Protein AF-A0A5N7CJ79-F1 (afdb_monomer)

Foldseek 3Di:
DQDDFPCQDPVSVVQLCPDPLNVVPPLRDPVQVVLQVCLVVDPQADEAEDQYPSVQVVCCVRRNHPRYDYDRDDPVDDDDDPPPDQWDWDWDDDDADPVGDQDDPPPCLVPWAWDQDVNSDHPHIDTHDHPVVVVCVQVVPQKDFDDKDQAFQDCDDPGPDPPNCSRRHGRGIITTGIDGD

pLDDT: mean 71.18, std 14.68, range [35.12, 93.62]

Solvent-accessible surface area (backbone atoms only — not comparable to full-atom values): 11384 Å² total; per-residue (Å²): 129,88,71,83,35,71,46,59,40,70,64,52,34,46,60,39,50,74,30,89,53,48,75,61,43,66,87,59,42,78,65,52,54,52,53,49,48,38,49,77,70,69,42,89,62,40,79,48,72,40,49,23,64,54,59,46,54,50,43,51,73,77,64,63,51,100,34,50,46,74,50,78,42,49,86,91,74,62,80,78,65,89,91,74,69,72,72,61,84,64,82,69,89,88,76,79,52,96,87,70,57,78,65,82,86,88,66,68,70,90,60,62,42,79,39,72,39,68,86,75,30,82,82,41,75,45,75,49,72,44,72,63,59,56,50,46,57,42,58,78,40,74,34,40,81,74,46,79,44,71,41,59,50,61,78,68,55,92,54,100,56,78,60,84,44,69,51,56,83,55,66,51,30,66,43,52,35,46,43,77,110

Nearest PDB structures (foldseek):
  3g5l-assembly1_B  TM=6.571E-01  e=1.935E-07  Listeria monocytogenes serotype 4b str. F2365
  3bkw-assembly1_A  TM=6.880E-01  e=5.111E-07  Mesorhizobium japonicum MAFF 303099
  3g5l-assembly2_A  TM=6.674E-01  e=3.697E-07  Listeria monocytogenes serotype 4b str. F2365
  3bkw-assembly1_B  TM=6.729E-01  e=7.538E-07  Mesorhizobium japonicum MAFF 303099

Radius of gyration: 17.17 Å; Cα contacts (8 Å, |Δi|>4): 237; chains: 1; bounding box: 39×41×45 Å

Sequence (181 aa):
MSSSSAYDDSEIFRSYYDLPRNERGLDAVTEWPLMKWANENGARRVHGIDVSVNMLAKANELNSGECITYEQVDLNTIVLPANSYDIIYSSLVFHHTKDGEWFWPVRTYGQEGPRVLEWIADGIPSYHRTIQTYVSAVLENAFELTDLAEWMMPPVSIFPHQDSGRNNHRPVRLIICAKKK

InterPro domains:
  IPR013216 Methyltransferase type 11 [PF08241] (36-100)
  IPR029063 S-adenosyl-L-methionine-dependent methyltransferase superfamily [G3DSA:3.40.50.150] (32-100)
  IPR029063 S-adenosyl-L-methionine-dependent methyltransferase superfamily [G3DSA:3.40.50.150] (101-180)
  IPR029063 S-adenosyl-L-methionine-dependent methyltransferase superfamily [SSF53335] (35-161)

Mean predicted aligned error: 12.64 Å

Structure (mmCIF, N/CA/C/O backbone):
data_AF-A0A5N7CJ79-F1
#
_entry.id   AF-A0A5N7CJ79-F1
#
loop_
_atom_site.group_PDB
_atom_site.id
_atom_site.type_symbol
_atom_site.label_atom_id
_atom_site.label_alt_id
_atom_site.label_comp_id
_atom_site.label_asym_id
_atom_site.label_entity_id
_atom_site.label_seq_id
_atom_site.pdbx_PDB_ins_code
_atom_site.Cartn_x
_atom_site.Cartn_y
_atom_site.Cartn_z
_atom_site.occupancy
_atom_site.B_iso_or_equiv
_atom_site.auth_seq_id
_atom_site.auth_comp_id
_atom_site.auth_asym_id
_atom_site.auth_atom_id
_atom_site.pdbx_PDB_model_num
ATOM 1 N N . MET A 1 1 ? -8.896 -20.126 -2.578 1.00 35.12 1 MET A N 1
ATOM 2 C CA . MET A 1 1 ? -7.772 -20.829 -3.245 1.00 35.12 1 MET A CA 1
ATOM 3 C C . MET A 1 1 ? -6.548 -19.944 -3.090 1.00 35.12 1 MET A C 1
ATOM 5 O O . MET A 1 1 ? -6.757 -18.744 -2.969 1.00 35.12 1 MET A O 1
ATOM 9 N N . SER A 1 2 ? -5.327 -20.485 -3.054 1.00 41.91 2 SER A N 1
ATOM 10 C CA . SER A 1 2 ? -4.140 -19.618 -3.046 1.00 41.91 2 SER A CA 1
ATOM 11 C C . SER A 1 2 ? -4.046 -18.869 -4.377 1.00 41.91 2 SER A C 1
ATOM 13 O O . SER A 1 2 ? -4.126 -19.491 -5.438 1.00 41.91 2 SER A O 1
ATOM 15 N N . SER A 1 3 ? -3.919 -17.549 -4.318 1.00 50.16 3 SER A N 1
ATOM 16 C CA . SER A 1 3 ? -3.604 -16.695 -5.459 1.00 50.16 3 SER A CA 1
ATOM 17 C C . SER A 1 3 ? -2.091 -16.729 -5.682 1.00 50.16 3 SER A C 1
ATOM 19 O O . SER A 1 3 ? -1.350 -16.038 -4.985 1.00 50.16 3 SER A O 1
ATOM 21 N N . SER A 1 4 ? -1.623 -17.538 -6.634 1.00 58.97 4 SER A N 1
ATOM 22 C CA . SER A 1 4 ? -0.208 -17.517 -7.025 1.00 58.97 4 SER A CA 1
ATOM 23 C C . SER A 1 4 ? 0.169 -16.117 -7.502 1.00 58.97 4 SER A C 1
ATOM 25 O O . SER A 1 4 ? -0.489 -15.578 -8.397 1.00 58.97 4 SER A O 1
ATOM 27 N N . SER A 1 5 ? 1.225 -15.535 -6.942 1.00 71.44 5 SER A N 1
ATOM 28 C CA . SER A 1 5 ? 1.778 -14.289 -7.458 1.00 71.44 5 SER A CA 1
ATOM 29 C C . SER A 1 5 ? 2.609 -14.551 -8.711 1.00 71.44 5 SER A C 1
ATOM 31 O O . SER A 1 5 ? 3.246 -15.597 -8.832 1.00 71.44 5 SER A O 1
ATOM 33 N N . ALA A 1 6 ? 2.678 -13.574 -9.618 1.00 64.94 6 ALA A N 1
ATOM 34 C CA . ALA A 1 6 ? 3.664 -13.591 -10.702 1.00 64.94 6 ALA A CA 1
ATOM 35 C C . ALA A 1 6 ? 5.105 -13.566 -10.151 1.00 64.94 6 ALA A C 1
ATOM 37 O O . ALA A 1 6 ? 6.006 -14.140 -10.745 1.00 64.94 6 ALA A O 1
ATOM 38 N N . TYR A 1 7 ? 5.305 -12.957 -8.979 1.00 57.06 7 TYR A N 1
ATOM 39 C CA . TYR A 1 7 ? 6.579 -12.921 -8.259 1.00 57.06 7 TYR A CA 1
ATOM 40 C C . TYR A 1 7 ? 6.949 -14.235 -7.549 1.00 57.06 7 TYR A C 1
ATOM 42 O O . TYR A 1 7 ? 8.037 -14.325 -6.982 1.00 57.06 7 TYR A O 1
ATOM 50 N N . ASP A 1 8 ? 6.062 -15.234 -7.511 1.00 75.94 8 ASP A N 1
ATOM 51 C CA . ASP A 1 8 ? 6.392 -16.542 -6.926 1.00 75.94 8 ASP A CA 1
ATOM 52 C C . ASP A 1 8 ? 7.155 -17.432 -7.925 1.00 75.94 8 ASP A C 1
ATOM 54 O O . ASP A 1 8 ? 7.842 -18.371 -7.521 1.00 75.94 8 ASP A O 1
ATOM 58 N N . ASP A 1 9 ? 7.105 -17.082 -9.216 1.00 78.94 9 ASP A N 1
ATOM 59 C CA . ASP A 1 9 ? 7.992 -17.604 -10.253 1.00 78.94 9 ASP A CA 1
ATOM 60 C C . ASP A 1 9 ? 9.429 -17.081 -10.071 1.00 78.94 9 ASP A C 1
ATOM 62 O O . ASP A 1 9 ? 9.661 -15.897 -9.806 1.00 78.94 9 ASP A O 1
ATOM 66 N N . SER A 1 10 ? 10.412 -17.972 -10.209 1.00 74.62 10 SER A N 1
ATOM 67 C CA . SER A 1 10 ? 11.817 -17.679 -9.918 1.00 74.62 10 SER A CA 1
ATOM 68 C C . SER A 1 10 ? 12.548 -16.904 -11.018 1.00 74.62 10 SER A C 1
ATOM 70 O O . SER A 1 10 ? 13.547 -16.248 -10.711 1.00 74.62 10 SER A O 1
ATOM 72 N N . GLU A 1 11 ? 12.079 -16.930 -12.268 1.00 70.75 11 GLU A N 1
ATOM 73 C CA . GLU A 1 11 ? 12.640 -16.119 -13.354 1.00 70.75 11 GLU A CA 1
ATOM 74 C C . GLU A 1 11 ? 12.078 -14.694 -13.295 1.00 70.75 11 GLU A C 1
ATOM 76 O O . GLU A 1 11 ? 12.848 -13.730 -13.346 1.00 70.75 11 GLU A O 1
ATOM 81 N N . ILE A 1 12 ? 10.767 -14.544 -13.067 1.00 66.12 12 ILE A N 1
ATOM 82 C CA . ILE A 1 12 ? 10.114 -13.236 -12.886 1.00 66.12 12 ILE A CA 1
ATOM 83 C C . ILE A 1 12 ? 10.643 -12.534 -11.630 1.00 66.12 12 ILE A C 1
ATOM 85 O O . ILE A 1 12 ? 11.025 -11.363 -11.697 1.00 66.12 12 ILE A O 1
ATOM 89 N N . PHE A 1 13 ? 10.734 -13.232 -10.491 1.00 67.88 13 PHE A N 1
ATOM 90 C CA . PHE A 1 13 ? 11.284 -12.651 -9.260 1.00 67.88 13 PHE A CA 1
ATOM 91 C C . PHE A 1 13 ? 12.728 -12.175 -9.436 1.00 67.88 13 PHE A C 1
ATOM 93 O O . PHE A 1 13 ? 13.096 -11.109 -8.943 1.00 67.88 13 PHE A O 1
ATOM 100 N N . ARG A 1 14 ? 13.544 -12.937 -10.172 1.00 69.00 14 ARG A N 1
ATOM 101 C CA . ARG A 1 14 ? 14.929 -12.563 -10.458 1.00 69.00 14 ARG A CA 1
ATOM 102 C C . ARG A 1 14 ? 15.018 -11.359 -11.391 1.00 69.00 14 ARG A C 1
ATOM 104 O O . ARG A 1 14 ? 15.733 -10.415 -11.075 1.00 69.00 14 ARG A O 1
ATOM 111 N N . SER A 1 15 ? 14.259 -11.359 -12.487 1.00 65.06 15 SER A N 1
ATOM 112 C CA . SER A 1 15 ? 14.191 -10.227 -13.420 1.00 65.06 15 SER A CA 1
ATOM 113 C C . SER A 1 15 ? 13.751 -8.938 -12.721 1.00 65.06 15 SER A C 1
ATOM 115 O O . SER A 1 15 ? 14.315 -7.878 -12.980 1.00 65.06 15 SER A O 1
ATOM 117 N N . TYR A 1 16 ? 12.810 -9.034 -11.777 1.00 63.69 16 TYR A N 1
ATOM 118 C CA . TYR A 1 16 ? 12.429 -7.928 -10.903 1.00 63.69 16 TYR A CA 1
ATOM 119 C C . TYR A 1 16 ? 13.558 -7.506 -9.954 1.00 63.69 16 TYR A C 1
ATOM 121 O O . TYR A 1 16 ? 13.829 -6.314 -9.810 1.00 63.69 16 TYR A O 1
ATOM 129 N N . TYR A 1 17 ? 14.209 -8.454 -9.276 1.00 62.44 17 TYR A N 1
ATOM 130 C CA . TYR A 1 17 ? 15.268 -8.168 -8.305 1.00 62.44 17 TYR A CA 1
ATOM 131 C C . TYR A 1 17 ? 16.485 -7.485 -8.945 1.00 62.44 17 TYR A C 1
ATOM 133 O O . TYR A 1 17 ? 17.006 -6.526 -8.380 1.00 62.44 17 TYR A O 1
ATOM 141 N N . ASP A 1 18 ? 16.875 -7.909 -10.148 1.00 63.41 18 ASP A N 1
ATOM 142 C CA . ASP A 1 18 ? 18.024 -7.381 -10.896 1.00 63.41 18 ASP A CA 1
ATOM 143 C C . ASP A 1 18 ? 17.746 -5.987 -11.536 1.00 63.41 18 ASP A C 1
ATOM 145 O O . ASP A 1 18 ? 18.533 -5.490 -12.341 1.00 63.41 18 ASP A O 1
ATOM 149 N N . LEU A 1 19 ? 16.636 -5.311 -11.191 1.00 60.88 19 LEU A N 1
ATOM 150 C CA . LEU A 1 19 ? 16.327 -3.960 -11.682 1.00 60.88 19 LEU A CA 1
ATOM 151 C C . LEU A 1 19 ? 17.146 -2.853 -10.982 1.00 60.88 19 LEU A C 1
ATOM 153 O O . LEU A 1 19 ? 17.237 -2.857 -9.752 1.00 60.88 19 LEU A O 1
ATOM 157 N N . PRO A 1 20 ? 17.548 -1.770 -11.689 1.00 51.44 20 PRO A N 1
ATOM 158 C CA . PRO A 1 20 ? 18.329 -0.649 -11.127 1.00 51.44 20 PRO A CA 1
ATOM 159 C C . PRO A 1 20 ? 17.687 0.188 -10.007 1.00 51.44 20 PRO A C 1
ATOM 161 O O . PRO A 1 20 ? 18.278 1.176 -9.554 1.00 51.44 20 PRO A O 1
ATOM 164 N N . ARG A 1 21 ? 16.462 -0.155 -9.586 1.00 51.44 21 ARG A N 1
ATOM 165 C CA . ARG A 1 21 ? 15.790 0.381 -8.388 1.00 51.44 21 ARG A CA 1
ATOM 166 C C . ARG A 1 21 ? 15.888 -0.554 -7.180 1.00 51.44 21 ARG A C 1
ATOM 168 O O . ARG A 1 21 ? 15.823 -0.077 -6.060 1.00 51.44 21 ARG A O 1
ATOM 175 N N . ASN A 1 22 ? 16.091 -1.849 -7.402 1.00 56.34 22 ASN A N 1
ATOM 176 C CA . ASN A 1 22 ? 16.260 -2.860 -6.362 1.00 56.34 22 ASN A CA 1
ATOM 177 C C . ASN A 1 22 ? 17.752 -3.090 -6.046 1.00 56.34 22 ASN A C 1
ATOM 179 O O . ASN A 1 22 ? 18.097 -3.258 -4.878 1.00 56.34 22 ASN A O 1
ATOM 183 N N . GLU A 1 23 ? 18.653 -2.924 -7.029 1.00 53.62 23 GLU A N 1
ATOM 184 C CA . GLU A 1 23 ? 20.119 -2.864 -6.828 1.00 53.62 23 GLU A CA 1
ATOM 185 C C . GLU A 1 23 ? 20.563 -1.839 -5.762 1.00 53.62 23 GLU A C 1
ATOM 187 O O . GLU A 1 23 ? 21.634 -1.966 -5.173 1.00 53.62 23 GLU A O 1
ATOM 192 N N . ARG A 1 24 ? 19.746 -0.808 -5.512 1.00 53.66 24 ARG A N 1
ATOM 193 C CA . ARG A 1 24 ? 20.028 0.280 -4.558 1.00 53.66 24 ARG A CA 1
ATOM 194 C C . ARG A 1 24 ? 19.499 0.020 -3.145 1.00 53.66 24 ARG A C 1
ATOM 196 O O . ARG A 1 24 ? 19.717 0.837 -2.255 1.00 53.66 24 ARG A O 1
ATOM 203 N N . GLY A 1 25 ? 18.809 -1.101 -2.930 1.00 53.25 25 GLY A N 1
ATOM 204 C CA . GLY A 1 25 ? 18.299 -1.509 -1.625 1.00 53.25 25 GLY A CA 1
ATOM 205 C C . GLY A 1 25 ? 17.304 -0.524 -0.995 1.00 53.25 25 GLY A C 1
ATOM 206 O O . GLY A 1 25 ? 16.422 0.020 -1.660 1.00 53.25 25 GLY A O 1
ATOM 207 N N . LEU A 1 26 ? 17.444 -0.333 0.321 1.00 49.41 26 LEU A N 1
ATOM 208 C CA . LEU A 1 26 ? 16.475 0.341 1.199 1.00 49.41 26 LEU A CA 1
ATOM 209 C C . LEU A 1 26 ? 16.101 1.773 0.768 1.00 49.41 26 LEU A C 1
ATOM 211 O O . LEU A 1 26 ? 14.958 2.174 0.970 1.00 49.41 26 LEU A O 1
ATOM 215 N N . ASP A 1 27 ? 17.015 2.525 0.149 1.00 51.59 27 ASP A N 1
ATOM 216 C CA . ASP A 1 27 ? 16.798 3.941 -0.198 1.00 51.59 27 ASP A CA 1
ATOM 217 C C . ASP A 1 27 ? 15.858 4.157 -1.401 1.00 51.59 27 ASP A C 1
ATOM 219 O O . ASP A 1 27 ? 15.434 5.285 -1.666 1.00 51.59 27 ASP A O 1
ATOM 223 N N . ALA A 1 28 ? 15.530 3.097 -2.147 1.00 49.88 28 ALA A N 1
ATOM 224 C CA . ALA A 1 28 ? 14.783 3.174 -3.405 1.00 49.88 28 ALA A CA 1
ATOM 225 C C . ALA A 1 28 ? 13.371 2.550 -3.360 1.00 49.88 28 ALA A C 1
ATOM 227 O O . ALA A 1 28 ? 12.603 2.720 -4.311 1.00 49.88 28 ALA A O 1
ATOM 228 N N . VAL A 1 29 ? 12.999 1.881 -2.261 1.00 58.81 29 VAL A N 1
ATOM 229 C CA . VAL A 1 29 ? 11.663 1.297 -2.034 1.00 58.81 29 VAL A CA 1
ATOM 230 C C . VAL A 1 29 ? 11.050 1.948 -0.797 1.00 58.81 29 VAL A C 1
ATOM 232 O O . VAL A 1 29 ? 11.411 1.636 0.332 1.00 58.81 29 VAL A O 1
ATOM 235 N N . THR A 1 30 ? 10.138 2.898 -1.004 1.00 60.16 30 THR A N 1
ATOM 236 C CA . THR A 1 30 ? 9.733 3.881 0.021 1.00 60.16 30 THR A CA 1
ATOM 237 C C . THR A 1 30 ? 8.923 3.320 1.192 1.00 60.16 30 THR A C 1
ATOM 239 O O . THR A 1 30 ? 8.789 3.965 2.231 1.00 60.16 30 THR A O 1
ATOM 242 N N . GLU A 1 31 ? 8.419 2.106 1.022 1.00 70.69 31 GLU A N 1
ATOM 243 C CA . GLU A 1 31 ? 7.720 1.272 1.990 1.00 70.69 31 GLU A CA 1
ATOM 244 C C . GLU A 1 31 ? 8.663 0.895 3.142 1.00 70.69 31 GLU A C 1
ATOM 246 O O . GLU A 1 31 ? 8.295 0.978 4.313 1.00 70.69 31 GLU A O 1
ATOM 251 N N . TRP A 1 32 ? 9.901 0.504 2.820 1.00 74.50 32 TRP A N 1
ATOM 252 C CA . TRP A 1 32 ? 10.809 -0.128 3.777 1.00 74.50 32 TRP A CA 1
ATOM 253 C C . TRP A 1 32 ? 11.390 0.864 4.801 1.00 74.50 32 TRP A C 1
ATOM 255 O O . TRP A 1 32 ? 11.298 0.561 5.994 1.00 74.50 32 TRP A O 1
ATOM 265 N N . PRO A 1 33 ? 11.869 2.073 4.423 1.00 74.06 33 PRO A N 1
ATOM 266 C CA . PRO A 1 33 ? 12.238 3.111 5.386 1.00 74.06 33 PRO A CA 1
ATOM 267 C C . PRO A 1 33 ? 11.083 3.537 6.297 1.00 74.06 33 PRO A C 1
ATOM 269 O O . PRO A 1 33 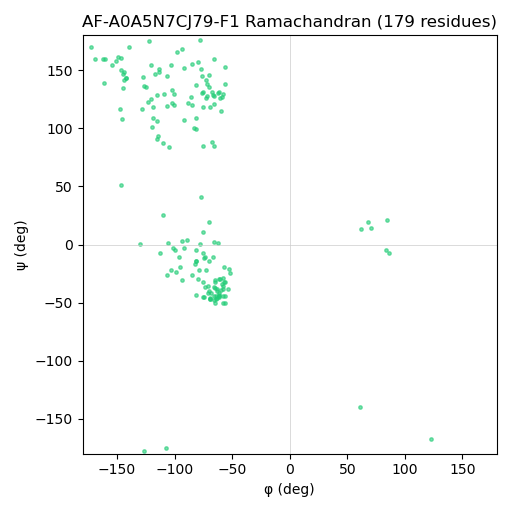? 11.321 3.814 7.468 1.00 74.06 33 PRO A O 1
ATOM 272 N N . LEU A 1 34 ? 9.836 3.553 5.806 1.00 79.06 34 LEU A N 1
ATOM 273 C CA . LEU A 1 34 ? 8.667 3.883 6.629 1.00 79.06 34 LEU A CA 1
ATOM 274 C C . LEU A 1 34 ? 8.375 2.785 7.662 1.00 79.06 34 LEU A C 1
ATOM 276 O O . LEU A 1 34 ? 8.173 3.090 8.836 1.00 79.06 34 LEU A O 1
ATOM 280 N N . MET A 1 35 ? 8.398 1.514 7.249 1.00 85.75 35 MET A N 1
ATOM 281 C CA . MET A 1 35 ? 8.240 0.368 8.156 1.00 85.75 35 MET A CA 1
ATOM 282 C C . MET A 1 35 ? 9.351 0.321 9.213 1.00 85.75 35 MET A C 1
ATOM 284 O O . MET A 1 35 ? 9.073 0.095 10.392 1.00 85.75 35 MET A O 1
ATOM 288 N N . LYS A 1 36 ? 10.596 0.592 8.806 1.00 84.50 36 LYS A N 1
ATOM 289 C CA . LYS A 1 36 ? 11.755 0.655 9.699 1.00 84.50 36 LYS A CA 1
ATOM 290 C C . LYS A 1 36 ? 11.646 1.805 10.696 1.00 84.50 36 LYS A C 1
ATOM 292 O O . LYS A 1 36 ? 11.749 1.573 11.897 1.00 84.50 36 LYS A O 1
ATOM 297 N N . TRP A 1 37 ? 11.352 3.013 10.211 1.00 85.75 37 TRP A N 1
ATOM 298 C CA . TRP A 1 37 ? 11.130 4.186 11.053 1.00 85.75 37 TRP A CA 1
ATOM 299 C C . TRP A 1 37 ? 10.015 3.935 12.072 1.00 85.75 37 TRP A C 1
ATOM 301 O O . TRP A 1 37 ? 10.197 4.229 13.249 1.00 85.75 37 TRP A O 1
ATOM 311 N N . ALA A 1 38 ? 8.896 3.330 11.660 1.00 87.12 38 ALA A N 1
ATOM 312 C CA . ALA A 1 38 ? 7.793 3.007 12.562 1.00 87.12 38 ALA A CA 1
ATOM 313 C C . ALA A 1 38 ? 8.224 2.033 13.677 1.00 87.12 38 ALA A C 1
ATOM 315 O O . ALA A 1 38 ? 7.924 2.276 14.846 1.00 87.12 38 ALA A O 1
ATOM 316 N N . ASN A 1 39 ? 8.981 0.981 13.343 1.00 88.50 39 ASN A N 1
ATOM 317 C CA . ASN A 1 39 ? 9.566 0.061 14.324 1.00 88.50 39 ASN A CA 1
ATOM 318 C C . ASN A 1 39 ? 10.537 0.774 15.287 1.00 88.50 39 ASN A C 1
ATOM 320 O O . ASN A 1 39 ? 10.472 0.567 16.495 1.00 88.50 39 ASN A O 1
ATOM 324 N N . GLU A 1 40 ? 11.399 1.653 14.774 1.00 88.69 40 GLU A N 1
ATOM 325 C CA . GLU A 1 40 ? 12.376 2.413 15.571 1.00 88.69 40 GLU A CA 1
ATOM 326 C C . GLU A 1 40 ? 11.739 3.529 16.428 1.00 88.69 40 GLU A C 1
ATOM 328 O O . GLU A 1 40 ? 12.321 3.938 17.430 1.00 88.69 40 GLU A O 1
ATOM 333 N N . ASN A 1 41 ? 10.538 4.004 16.075 1.00 90.25 41 ASN A N 1
ATOM 334 C CA . ASN A 1 41 ? 9.837 5.114 16.740 1.00 90.25 41 ASN A CA 1
ATOM 335 C C . ASN A 1 41 ? 8.597 4.654 17.537 1.00 90.25 41 ASN A C 1
ATOM 337 O O . ASN A 1 41 ? 7.684 5.438 17.797 1.00 90.25 41 ASN A O 1
ATOM 341 N N . GLY A 1 42 ? 8.574 3.389 17.972 1.00 88.31 42 GLY A N 1
ATOM 342 C CA . GLY A 1 42 ? 7.622 2.900 18.974 1.00 88.31 42 GLY A CA 1
ATOM 343 C C . GLY A 1 42 ? 6.253 2.464 18.445 1.00 88.31 42 GLY A C 1
ATOM 344 O O . GLY A 1 42 ? 5.300 2.388 19.225 1.00 88.31 42 GLY A O 1
ATOM 345 N N . ALA A 1 43 ? 6.119 2.141 17.155 1.00 91.00 43 ALA A N 1
ATOM 346 C CA . ALA A 1 43 ? 4.917 1.473 16.664 1.00 91.00 43 ALA A CA 1
ATOM 347 C C . ALA A 1 43 ? 4.735 0.117 17.369 1.00 91.00 43 ALA A C 1
ATOM 349 O O . ALA A 1 43 ? 5.618 -0.737 17.344 1.00 91.00 43 ALA A O 1
ATOM 350 N N . ARG A 1 44 ? 3.557 -0.113 17.963 1.00 91.50 44 ARG A N 1
ATOM 351 C CA . ARG A 1 44 ? 3.229 -1.364 18.679 1.00 91.50 44 ARG A CA 1
ATOM 352 C C . ARG A 1 44 ? 3.302 -2.610 17.782 1.00 91.50 44 ARG A C 1
ATOM 354 O O . ARG A 1 44 ? 3.530 -3.708 18.280 1.00 91.50 44 ARG A O 1
ATOM 361 N N . ARG A 1 45 ? 3.042 -2.440 16.484 1.00 92.06 45 ARG A N 1
ATOM 362 C CA . ARG A 1 45 ? 3.151 -3.455 15.430 1.00 92.06 45 ARG A CA 1
ATOM 363 C C . ARG A 1 45 ? 3.220 -2.759 14.075 1.00 92.06 45 ARG A C 1
ATOM 365 O O . ARG A 1 45 ? 2.443 -1.839 13.831 1.00 92.06 45 ARG A O 1
ATOM 372 N N . VAL A 1 46 ? 4.072 -3.252 13.188 1.00 91.69 46 VAL A N 1
ATOM 373 C CA . VAL A 1 46 ? 4.115 -2.907 11.764 1.00 91.69 46 VAL A CA 1
ATOM 374 C C . VAL A 1 46 ? 3.775 -4.174 10.985 1.00 91.69 46 VAL A C 1
ATOM 376 O O . VAL A 1 46 ? 4.362 -5.221 11.240 1.00 91.69 46 VAL A O 1
ATOM 379 N N . HIS A 1 47 ? 2.819 -4.106 10.058 1.00 91.06 47 HIS A N 1
ATOM 380 C CA . HIS A 1 47 ? 2.389 -5.276 9.293 1.00 91.06 47 HIS A CA 1
ATOM 381 C C . HIS A 1 47 ? 2.646 -5.074 7.799 1.00 91.06 47 HIS A C 1
ATOM 383 O O . HIS A 1 47 ? 1.978 -4.264 7.159 1.00 91.06 47 HIS A O 1
ATOM 389 N N . GLY A 1 48 ? 3.626 -5.799 7.260 1.00 88.12 48 GLY A N 1
ATOM 390 C CA . GLY A 1 48 ? 3.854 -5.908 5.825 1.00 88.12 48 GLY A CA 1
ATOM 391 C C . GLY A 1 48 ? 2.995 -7.023 5.238 1.00 88.12 48 GLY A C 1
ATOM 392 O O . GLY A 1 48 ? 3.050 -8.155 5.711 1.00 88.12 48 GLY A O 1
ATOM 393 N N . ILE A 1 49 ? 2.229 -6.708 4.198 1.00 83.94 49 ILE A N 1
ATOM 394 C CA . ILE A 1 49 ? 1.453 -7.685 3.431 1.00 83.94 49 ILE A CA 1
ATOM 395 C C . ILE A 1 49 ? 1.813 -7.578 1.952 1.00 83.94 49 ILE A C 1
ATOM 397 O O . ILE A 1 49 ? 1.911 -6.480 1.407 1.00 83.94 49 ILE A O 1
ATOM 401 N N . ASP A 1 50 ? 2.007 -8.725 1.317 1.00 80.31 50 ASP A N 1
ATOM 402 C CA . ASP A 1 50 ? 2.192 -8.878 -0.125 1.00 80.31 50 ASP A CA 1
ATOM 403 C C . ASP A 1 50 ? 1.572 -10.222 -0.530 1.00 80.31 50 ASP A C 1
ATOM 405 O O . ASP A 1 50 ? 1.373 -11.107 0.305 1.00 80.31 50 ASP A O 1
ATOM 409 N N . VAL A 1 51 ? 1.262 -10.400 -1.808 1.00 74.81 51 VAL A N 1
ATOM 410 C CA . VAL A 1 51 ? 0.750 -11.670 -2.329 1.00 74.81 51 VAL A CA 1
ATOM 411 C C . VAL A 1 51 ? 1.881 -12.678 -2.596 1.00 74.81 51 VAL A C 1
ATOM 413 O O . VAL A 1 51 ? 1.605 -13.865 -2.737 1.00 74.81 51 VAL A O 1
ATOM 416 N N . SER A 1 52 ? 3.150 -12.251 -2.628 1.00 79.56 52 SER A N 1
ATOM 417 C CA . SER A 1 52 ? 4.298 -13.110 -2.949 1.00 79.56 52 SER A CA 1
ATOM 418 C C . SER A 1 52 ? 5.131 -13.579 -1.758 1.00 79.56 52 SER A C 1
ATOM 420 O O . SER A 1 52 ? 5.611 -12.777 -0.954 1.00 79.56 52 SER A O 1
ATOM 422 N N . VAL A 1 53 ? 5.437 -14.881 -1.726 1.00 83.31 53 VAL A N 1
ATOM 423 C CA . VAL A 1 53 ? 6.364 -15.460 -0.736 1.00 83.31 53 VAL A CA 1
ATOM 424 C C . VAL A 1 53 ? 7.797 -14.961 -0.915 1.00 83.31 53 VAL A C 1
ATOM 426 O O . VAL A 1 53 ? 8.484 -14.719 0.076 1.00 83.31 53 VAL A O 1
ATOM 429 N N . ASN A 1 54 ? 8.245 -14.761 -2.158 1.00 78.69 54 ASN A N 1
ATOM 430 C CA . ASN A 1 54 ? 9.622 -14.361 -2.455 1.00 78.69 54 ASN A CA 1
ATOM 431 C C . ASN A 1 54 ? 9.880 -12.905 -2.026 1.00 78.69 54 ASN A C 1
ATOM 433 O O . ASN A 1 54 ? 10.905 -12.609 -1.404 1.00 78.69 54 ASN A O 1
ATOM 437 N N . MET A 1 55 ? 8.915 -12.010 -2.275 1.00 79.81 55 MET A N 1
ATOM 438 C CA . MET A 1 55 ? 8.965 -10.619 -1.803 1.00 79.81 55 MET A CA 1
ATOM 439 C C . MET A 1 55 ? 8.992 -10.536 -0.273 1.00 79.81 55 MET A C 1
ATOM 441 O O . MET A 1 55 ? 9.814 -9.808 0.282 1.00 79.81 55 MET A O 1
ATOM 445 N N . LEU A 1 56 ? 8.143 -11.304 0.418 1.00 85.50 56 LEU A N 1
ATOM 446 C CA . LEU A 1 56 ? 8.061 -11.288 1.884 1.00 85.50 56 LEU A CA 1
ATOM 447 C C . LEU A 1 56 ? 9.293 -11.904 2.547 1.00 85.50 56 LEU A C 1
ATOM 449 O O . LEU A 1 56 ? 9.800 -11.347 3.519 1.00 85.50 56 LEU A O 1
ATOM 453 N N . ALA A 1 57 ? 9.829 -12.997 1.997 1.00 85.69 57 ALA A N 1
ATOM 454 C CA . ALA A 1 57 ? 11.087 -13.574 2.460 1.00 85.69 57 ALA A CA 1
ATOM 455 C C . ALA A 1 57 ? 12.232 -12.551 2.370 1.00 85.69 57 ALA A C 1
ATOM 457 O O . ALA A 1 57 ? 12.987 -12.387 3.331 1.00 85.69 57 ALA A O 1
ATOM 458 N N . LYS A 1 58 ? 12.322 -11.804 1.259 1.00 82.69 58 LYS A N 1
ATOM 459 C CA . LYS A 1 58 ? 13.366 -10.789 1.059 1.00 82.69 58 LYS A CA 1
ATOM 460 C C . LYS A 1 58 ? 13.152 -9.524 1.895 1.00 82.69 58 LYS A C 1
ATOM 462 O O . LYS A 1 58 ? 14.123 -8.972 2.410 1.00 82.69 58 LYS A O 1
ATOM 467 N N . ALA A 1 59 ? 11.906 -9.095 2.092 1.00 83.25 59 ALA A N 1
ATOM 468 C CA . ALA A 1 59 ? 11.575 -7.992 2.995 1.00 83.25 59 ALA A CA 1
ATOM 469 C C . ALA A 1 59 ? 11.890 -8.343 4.461 1.00 83.25 59 ALA A C 1
ATOM 471 O O . ALA A 1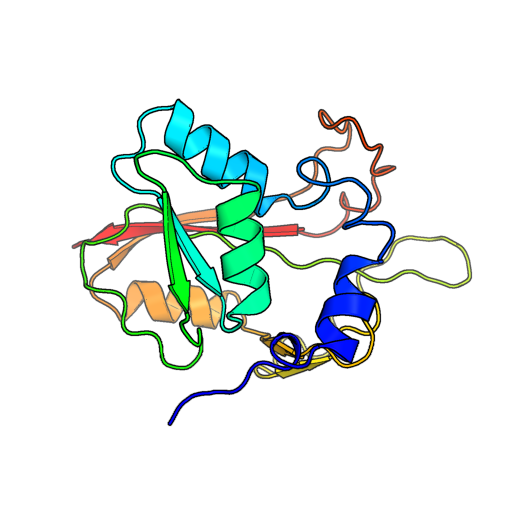 59 ? 12.419 -7.510 5.191 1.00 83.25 59 ALA A O 1
ATOM 472 N N . ASN A 1 60 ? 11.662 -9.590 4.882 1.00 87.56 60 ASN A N 1
ATOM 473 C CA . ASN A 1 60 ? 12.033 -10.066 6.215 1.00 87.56 60 ASN A CA 1
ATOM 474 C C . ASN A 1 60 ? 13.560 -10.215 6.396 1.00 87.56 60 ASN A C 1
ATOM 476 O O . ASN A 1 60 ? 14.083 -9.921 7.470 1.00 87.56 60 ASN A O 1
ATOM 480 N N . GLU A 1 61 ? 14.286 -10.625 5.350 1.00 86.50 61 GLU A N 1
ATOM 481 C CA . GLU A 1 61 ? 15.758 -10.669 5.338 1.00 86.50 61 GLU A CA 1
ATOM 482 C C . GLU A 1 61 ? 16.380 -9.269 5.500 1.00 86.50 61 GLU A C 1
ATOM 484 O O . GLU A 1 61 ? 17.299 -9.092 6.297 1.00 86.50 61 GLU A O 1
ATOM 489 N N . LEU A 1 62 ? 15.879 -8.272 4.760 1.00 82.56 62 LEU A N 1
ATOM 490 C CA . LEU A 1 62 ? 16.487 -6.935 4.675 1.00 82.56 62 LEU A CA 1
ATOM 491 C C . LEU A 1 62 ? 15.890 -5.894 5.636 1.00 82.56 62 LEU A C 1
ATOM 493 O O . LEU A 1 62 ? 16.516 -4.861 5.876 1.00 82.56 62 LEU A O 1
ATOM 497 N N . ASN A 1 63 ? 14.683 -6.129 6.152 1.00 85.12 63 ASN A N 1
ATOM 498 C CA . ASN A 1 63 ? 13.903 -5.153 6.913 1.00 85.12 63 ASN A CA 1
ATOM 499 C C . ASN A 1 63 ? 13.048 -5.823 8.010 1.00 85.12 63 ASN A C 1
ATOM 501 O O . ASN A 1 63 ? 11.834 -5.618 8.098 1.00 85.12 63 ASN A O 1
ATOM 505 N N . SER A 1 64 ? 13.685 -6.657 8.832 1.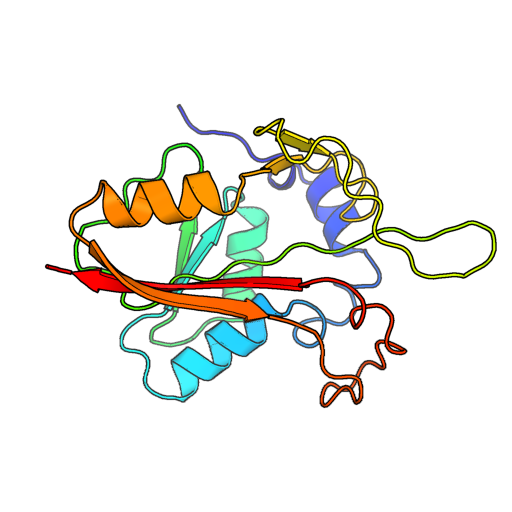00 86.81 64 SER A N 1
ATOM 506 C CA . SER A 1 64 ? 13.116 -7.210 10.069 1.00 86.81 64 SER A CA 1
ATOM 507 C C . SER A 1 64 ? 13.288 -6.256 11.261 1.00 86.81 64 SER A C 1
ATOM 509 O O . SER A 1 64 ? 14.182 -5.410 11.290 1.00 86.81 64 SER A O 1
ATOM 511 N N . GLY A 1 65 ? 12.417 -6.397 12.262 1.00 88.25 65 GLY A N 1
ATOM 512 C CA . GLY A 1 65 ? 12.421 -5.624 13.507 1.00 88.25 65 GLY A CA 1
ATOM 513 C C . GLY A 1 65 ? 11.446 -6.234 14.517 1.00 88.25 65 GLY A C 1
ATOM 514 O O . GLY A 1 65 ? 10.560 -6.988 14.121 1.00 88.25 65 GLY A O 1
ATOM 515 N N . GLU A 1 66 ? 11.605 -5.941 15.811 1.00 89.81 66 GLU A N 1
ATOM 516 C CA . GLU A 1 66 ? 10.863 -6.616 16.895 1.00 89.81 66 GLU A CA 1
ATOM 517 C C . GLU A 1 66 ? 9.334 -6.516 16.773 1.00 89.81 66 GLU A C 1
ATOM 519 O O . GLU A 1 66 ? 8.629 -7.422 17.217 1.00 89.81 66 GLU A O 1
ATOM 524 N N . CYS A 1 67 ? 8.811 -5.445 16.165 1.00 91.75 67 CYS A N 1
ATOM 525 C CA . CYS A 1 67 ? 7.373 -5.270 15.953 1.00 91.75 67 CYS A CA 1
ATOM 526 C C . CYS A 1 67 ? 6.922 -5.482 14.496 1.00 91.75 67 CYS A C 1
ATOM 528 O O . CYS A 1 67 ? 5.730 -5.328 14.211 1.00 91.75 67 CYS A O 1
ATOM 530 N N . ILE A 1 68 ? 7.837 -5.825 13.579 1.00 93.62 68 ILE A N 1
ATOM 531 C CA . ILE A 1 68 ? 7.538 -6.022 12.155 1.00 93.62 68 ILE A CA 1
ATOM 532 C C . ILE A 1 68 ? 7.127 -7.477 11.907 1.00 93.62 68 ILE A C 1
ATOM 534 O O . ILE A 1 68 ? 7.906 -8.399 12.138 1.00 93.62 68 ILE A O 1
ATOM 538 N N . THR A 1 69 ? 5.923 -7.687 11.376 1.00 93.62 69 THR A N 1
ATOM 539 C CA . THR A 1 69 ? 5.469 -8.992 10.873 1.00 93.62 69 THR A CA 1
ATOM 540 C C . THR A 1 69 ? 5.187 -8.927 9.375 1.00 93.62 69 THR A C 1
ATOM 542 O O . THR A 1 69 ? 4.729 -7.900 8.874 1.00 93.62 69 THR A O 1
ATOM 545 N N . TYR A 1 70 ? 5.433 -10.033 8.673 1.00 91.69 70 TYR A N 1
ATOM 546 C CA . TYR A 1 70 ? 5.181 -10.194 7.239 1.00 91.69 70 TYR A CA 1
ATOM 547 C C . TYR A 1 70 ? 4.196 -11.355 7.013 1.00 91.69 70 TYR A C 1
ATOM 549 O O . TYR A 1 70 ? 4.452 -12.462 7.486 1.00 91.69 70 TYR A O 1
ATOM 557 N N . GLU A 1 71 ? 3.082 -11.119 6.313 1.00 90.50 71 GLU A N 1
ATOM 558 C CA . GLU A 1 71 ? 2.040 -12.126 6.022 1.00 90.50 71 GLU A CA 1
ATOM 559 C C . GLU A 1 71 ? 1.752 -12.192 4.511 1.00 90.50 71 GLU A C 1
ATOM 561 O O . GLU A 1 71 ? 1.639 -11.157 3.851 1.00 90.50 71 GLU A O 1
ATOM 566 N N . GLN A 1 72 ? 1.626 -13.406 3.955 1.00 89.44 72 GLN A N 1
ATOM 567 C CA . GLN A 1 72 ? 1.246 -13.594 2.550 1.00 89.44 72 GLN A CA 1
ATOM 568 C C . GLN A 1 72 ? -0.271 -13.473 2.397 1.00 89.44 72 GLN A C 1
ATOM 570 O O . GLN A 1 72 ? -1.009 -14.371 2.805 1.00 89.44 72 GLN A O 1
ATOM 575 N N . VAL A 1 73 ? -0.739 -12.383 1.785 1.00 79.69 73 VAL A N 1
ATOM 576 C CA . VAL A 1 73 ? -2.172 -12.120 1.612 1.00 79.69 73 VAL A CA 1
ATOM 577 C C . VAL A 1 73 ? -2.478 -11.417 0.291 1.00 79.69 73 VAL A C 1
ATOM 579 O O . VAL A 1 73 ? -1.861 -10.416 -0.064 1.00 79.69 73 VAL A O 1
ATOM 582 N N . ASP A 1 74 ? -3.506 -11.896 -0.410 1.00 73.56 74 ASP A N 1
ATOM 583 C CA . ASP A 1 74 ? -4.094 -11.186 -1.547 1.00 73.56 74 ASP A CA 1
ATOM 584 C C . ASP A 1 74 ? -4.954 -10.008 -1.073 1.00 73.56 74 ASP A C 1
ATOM 586 O O . ASP A 1 74 ? -5.987 -10.187 -0.419 1.00 73.56 74 ASP A O 1
ATOM 590 N N . LEU A 1 75 ? -4.565 -8.796 -1.474 1.00 61.62 75 LEU A N 1
ATOM 591 C CA . LEU A 1 75 ? -5.316 -7.559 -1.245 1.00 61.62 75 LEU A CA 1
ATOM 592 C C . LEU A 1 75 ? -6.746 -7.589 -1.820 1.00 61.62 75 LEU A C 1
ATOM 594 O O . LEU A 1 75 ? -7.584 -6.802 -1.384 1.00 61.62 75 LEU A O 1
ATOM 598 N N . ASN A 1 76 ? -7.059 -8.483 -2.764 1.00 55.94 76 ASN A N 1
ATOM 599 C CA . ASN A 1 76 ? -8.416 -8.655 -3.294 1.00 55.94 76 ASN A CA 1
ATOM 600 C C . ASN A 1 76 ? -9.316 -9.531 -2.399 1.00 55.94 76 ASN A C 1
ATOM 602 O O . ASN A 1 76 ? -10.531 -9.520 -2.591 1.00 55.94 76 ASN A O 1
ATOM 606 N N . THR A 1 77 ? -8.759 -10.274 -1.432 1.00 68.81 77 THR A N 1
ATOM 607 C CA . THR A 1 77 ? -9.523 -11.168 -0.533 1.00 68.81 77 THR A CA 1
ATOM 608 C C . THR A 1 77 ? -9.227 -10.979 0.959 1.00 68.81 77 THR A C 1
ATOM 610 O O . THR A 1 77 ? -9.779 -11.704 1.786 1.00 68.81 77 THR A O 1
ATOM 613 N N . ILE A 1 78 ? -8.340 -10.049 1.319 1.00 71.75 78 ILE A N 1
ATOM 614 C CA . ILE A 1 78 ? -7.892 -9.834 2.697 1.00 71.75 78 ILE A CA 1
ATOM 615 C C . ILE A 1 78 ? -9.035 -9.437 3.642 1.00 71.75 78 ILE A C 1
ATOM 617 O O . ILE A 1 78 ? -9.790 -8.499 3.389 1.00 71.75 78 ILE A O 1
ATOM 621 N N . VAL A 1 79 ? -9.114 -10.118 4.788 1.00 73.44 79 VAL A N 1
ATOM 622 C CA . VAL A 1 79 ? -10.021 -9.770 5.890 1.00 73.44 79 VAL A CA 1
ATOM 623 C C . VAL A 1 79 ? -9.184 -9.243 7.052 1.00 73.44 79 VAL A C 1
ATOM 625 O O . VAL A 1 79 ? -8.771 -9.993 7.936 1.00 73.44 79 VAL A O 1
ATOM 628 N N . LEU A 1 80 ? -8.908 -7.936 7.048 1.00 74.19 80 LEU A N 1
ATOM 629 C CA . LEU A 1 80 ? -8.235 -7.280 8.170 1.00 74.19 80 LEU A CA 1
ATOM 630 C C . LEU A 1 80 ? -9.150 -7.296 9.412 1.00 74.19 80 LEU A C 1
ATOM 632 O O . LEU A 1 80 ? -10.297 -6.851 9.319 1.00 74.19 80 LEU A O 1
ATOM 636 N N . PRO A 1 81 ? -8.679 -7.744 10.593 1.00 75.31 81 PRO A N 1
ATOM 637 C CA . PRO A 1 81 ? -9.488 -7.693 11.805 1.00 75.31 81 PRO A CA 1
ATOM 638 C C . PRO A 1 81 ? -9.841 -6.248 12.178 1.00 75.31 81 PRO A C 1
ATOM 640 O O . PRO A 1 81 ? -8.961 -5.384 12.269 1.00 75.31 81 PRO A O 1
ATOM 643 N N . ALA A 1 82 ? -11.120 -5.978 12.443 1.00 63.91 82 ALA A N 1
ATOM 644 C CA . ALA A 1 82 ? -11.559 -4.666 12.911 1.00 63.91 82 ALA A CA 1
ATOM 645 C C . ALA A 1 82 ? -10.799 -4.258 14.192 1.00 63.91 82 ALA A C 1
ATOM 647 O O . ALA A 1 82 ? -10.623 -5.072 15.097 1.00 63.91 82 ALA A O 1
ATOM 648 N N . ASN A 1 83 ? -10.383 -2.989 14.278 1.00 68.50 83 ASN A N 1
ATOM 649 C CA . ASN A 1 83 ? -9.572 -2.401 15.365 1.00 68.50 83 ASN A CA 1
ATOM 650 C C . ASN A 1 83 ? -8.119 -2.899 15.476 1.00 68.50 83 ASN A C 1
ATOM 652 O O . ASN A 1 83 ? -7.513 -2.740 16.535 1.00 68.50 83 ASN A O 1
ATOM 656 N N . SER A 1 84 ? -7.542 -3.498 14.429 1.00 74.44 84 SER A N 1
ATOM 657 C CA . SER A 1 84 ? -6.163 -4.012 14.499 1.00 74.44 84 SER A CA 1
ATOM 658 C C . SER A 1 84 ? -5.082 -3.132 13.846 1.00 74.44 84 SER A C 1
ATOM 660 O O . SER A 1 84 ? -3.899 -3.455 13.990 1.00 74.44 84 SER A O 1
ATOM 662 N N . TYR A 1 85 ? -5.455 -2.011 13.211 1.00 77.88 85 TYR A N 1
ATOM 663 C CA . TYR A 1 85 ? -4.538 -1.035 12.597 1.00 77.88 85 TYR A CA 1
ATOM 664 C C . TYR A 1 85 ? -5.029 0.401 12.801 1.00 77.88 85 TYR A C 1
ATOM 666 O O . TYR A 1 85 ? -6.231 0.653 12.721 1.00 77.88 85 TYR A O 1
ATOM 674 N N . ASP A 1 86 ? -4.082 1.314 13.013 1.00 75.19 86 ASP A N 1
ATOM 675 C CA . ASP A 1 86 ? -4.313 2.753 13.195 1.00 75.19 86 ASP A CA 1
ATOM 676 C C . ASP A 1 86 ? -3.959 3.571 11.928 1.00 75.19 86 ASP A C 1
ATOM 678 O O . ASP A 1 86 ? -4.447 4.683 11.742 1.00 75.19 86 ASP A O 1
ATOM 682 N N . ILE A 1 87 ? -3.114 3.015 11.045 1.00 73.06 87 ILE A N 1
ATOM 683 C CA . ILE A 1 87 ? -2.652 3.600 9.771 1.00 73.06 87 ILE A CA 1
ATOM 684 C C . ILE A 1 87 ? -2.552 2.478 8.721 1.00 73.06 87 ILE A C 1
ATOM 686 O O . ILE A 1 87 ? -2.145 1.362 9.049 1.00 73.06 87 ILE A O 1
ATOM 690 N N . ILE A 1 88 ? -2.889 2.775 7.460 1.00 72.50 88 ILE A N 1
ATOM 691 C CA . ILE A 1 88 ? -2.679 1.904 6.287 1.00 72.50 88 ILE A CA 1
ATOM 692 C C . ILE A 1 88 ? -1.932 2.707 5.205 1.00 72.50 88 ILE A C 1
ATOM 694 O O . ILE A 1 88 ? -2.139 3.912 5.072 1.00 72.50 88 ILE A O 1
ATOM 698 N N . TYR A 1 89 ? -1.039 2.058 4.451 1.00 68.69 89 TYR A N 1
ATOM 699 C CA . TYR A 1 89 ? -0.097 2.712 3.534 1.00 68.69 89 TYR A CA 1
ATOM 700 C C . TYR A 1 89 ? 0.170 1.871 2.262 1.00 68.69 89 TYR A C 1
ATOM 702 O O . TYR A 1 89 ? 0.174 0.644 2.330 1.00 68.69 89 TYR A O 1
ATOM 710 N N . SER A 1 90 ? 0.401 2.522 1.108 1.00 68.56 90 SER A N 1
ATOM 711 C CA . SER A 1 90 ? 0.725 1.892 -0.192 1.00 68.56 90 SER A CA 1
ATOM 712 C C . SER A 1 90 ? 1.348 2.904 -1.189 1.00 68.56 90 SER A C 1
ATOM 714 O O . SER A 1 90 ? 1.150 4.112 -1.026 1.00 68.56 90 SER A O 1
ATOM 716 N N . SER A 1 91 ? 2.072 2.457 -2.233 1.00 59.38 91 SER A N 1
ATOM 717 C CA . SER A 1 91 ? 2.567 3.328 -3.326 1.00 59.38 91 SER A CA 1
ATOM 718 C C . SER A 1 91 ? 2.742 2.632 -4.695 1.00 59.38 91 SER A C 1
ATOM 720 O O . SER A 1 91 ? 2.869 1.412 -4.768 1.00 59.38 91 SER A O 1
ATOM 722 N N . LEU A 1 92 ? 2.737 3.424 -5.787 1.00 57.62 92 LEU A N 1
ATOM 723 C CA . LEU A 1 92 ? 2.952 3.029 -7.200 1.00 57.62 92 LEU A CA 1
ATOM 724 C C . LEU A 1 92 ? 3.627 4.193 -7.994 1.00 57.62 92 LEU A C 1
ATOM 726 O O . LEU A 1 92 ? 3.597 5.343 -7.549 1.00 57.62 92 LEU A O 1
ATOM 730 N N . VAL A 1 93 ? 4.257 3.950 -9.164 1.00 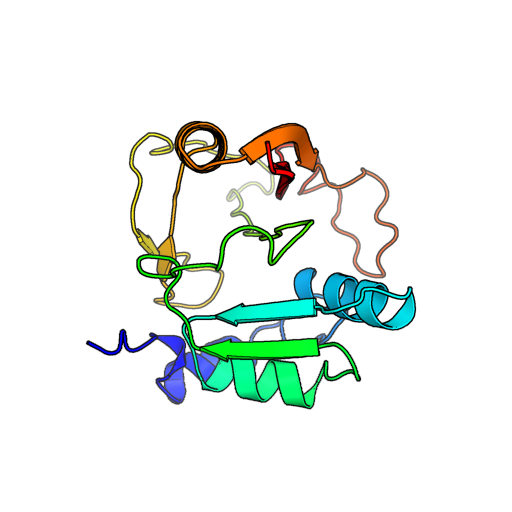38.47 93 VAL A N 1
ATOM 731 C CA . VAL A 1 93 ? 5.113 4.952 -9.885 1.00 38.47 93 VAL A CA 1
ATOM 732 C C . VAL A 1 93 ? 4.711 5.196 -11.378 1.00 38.47 93 VAL A C 1
ATOM 734 O O . VAL A 1 93 ? 3.661 4.712 -11.796 1.00 38.47 93 VAL A O 1
ATOM 737 N N . PHE A 1 94 ? 5.430 6.036 -12.156 1.00 47.50 94 PHE A N 1
ATOM 738 C CA . PHE A 1 94 ? 4.959 6.661 -13.428 1.00 47.50 94 PHE A CA 1
ATOM 739 C C . PHE A 1 94 ? 5.820 6.369 -14.699 1.00 47.50 94 PHE A C 1
ATOM 741 O O . PHE A 1 94 ? 6.908 5.809 -14.608 1.00 47.50 94 PHE A O 1
ATOM 748 N N . HIS A 1 95 ? 5.355 6.831 -15.879 1.00 42.09 95 HIS A N 1
ATOM 749 C CA . HIS A 1 95 ? 5.994 6.728 -17.219 1.00 42.09 95 HIS A CA 1
ATOM 750 C C . HIS A 1 95 ? 6.558 8.093 -17.738 1.00 42.09 95 HIS A C 1
ATOM 752 O O . HIS A 1 95 ? 6.516 9.082 -17.010 1.00 42.09 95 HIS A O 1
ATOM 758 N N . HIS A 1 96 ? 7.073 8.175 -18.985 1.00 35.56 96 HIS A N 1
ATOM 759 C CA . HIS A 1 96 ? 7.693 9.381 -19.597 1.00 35.56 96 HIS A CA 1
ATOM 760 C C . HIS A 1 96 ? 7.321 9.615 -21.091 1.00 35.56 96 HIS A C 1
ATOM 762 O O . HIS A 1 96 ? 6.721 8.742 -21.719 1.00 35.56 96 HIS A O 1
ATOM 768 N N . THR A 1 97 ? 7.662 10.784 -21.666 1.00 44.31 97 THR A N 1
ATOM 769 C CA . THR A 1 97 ? 7.506 11.121 -23.110 1.00 44.31 97 THR A CA 1
ATOM 770 C C . THR A 1 97 ? 8.801 10.931 -23.916 1.00 44.31 97 THR A C 1
ATOM 772 O O . THR A 1 97 ? 9.886 10.868 -23.345 1.00 44.31 97 THR A O 1
ATOM 775 N N . LYS A 1 98 ? 8.708 10.912 -25.258 1.00 42.81 98 LYS A N 1
ATOM 776 C CA . LYS A 1 98 ? 9.886 10.906 -26.152 1.00 42.81 98 LYS A CA 1
ATOM 777 C C . LYS A 1 98 ? 10.725 12.185 -26.078 1.00 42.81 98 LYS A C 1
ATOM 779 O O . LYS A 1 98 ? 11.932 12.115 -26.277 1.00 42.81 98 LYS A O 1
ATOM 784 N N . ASP A 1 99 ? 10.093 13.318 -25.787 1.00 52.41 99 ASP A N 1
ATOM 785 C CA . ASP A 1 99 ? 10.721 14.645 -25.810 1.00 52.41 99 ASP A CA 1
ATOM 786 C C . ASP A 1 99 ? 11.269 15.068 -24.429 1.00 52.41 99 ASP A C 1
ATOM 788 O O . ASP A 1 99 ? 11.802 16.162 -24.266 1.00 52.41 99 ASP A O 1
ATOM 792 N N . GLY A 1 100 ? 11.164 14.188 -23.424 1.00 54.00 100 GLY A N 1
ATOM 793 C CA . GLY A 1 100 ? 11.721 14.375 -22.081 1.00 54.00 100 GLY A CA 1
ATOM 794 C C . GLY A 1 100 ? 10.828 15.140 -21.097 1.00 54.00 100 GLY A C 1
ATOM 795 O O . GLY A 1 100 ? 11.145 15.180 -19.907 1.00 54.00 100 GLY A O 1
ATOM 796 N N . GLU A 1 101 ? 9.702 15.702 -21.544 1.00 55.97 101 GLU A N 1
ATOM 797 C CA . GLU A 1 101 ? 8.732 16.347 -20.654 1.00 55.97 101 GLU A CA 1
ATOM 798 C C . GLU A 1 101 ? 7.963 15.329 -19.797 1.00 55.97 101 GLU A C 1
ATOM 800 O O . GLU A 1 101 ? 7.511 14.279 -20.271 1.00 55.97 101 GLU A O 1
ATOM 805 N N . TRP A 1 102 ? 7.785 15.667 -18.518 1.00 55.19 102 TRP A N 1
ATOM 806 C CA . TRP A 1 102 ? 7.070 14.848 -17.541 1.00 55.19 102 TRP A CA 1
ATOM 807 C C . TRP A 1 102 ? 5.595 15.245 -17.496 1.00 55.19 102 TRP A C 1
ATOM 809 O O . TRP A 1 102 ? 5.224 16.271 -16.927 1.00 55.19 102 TRP A O 1
ATOM 819 N N . PHE A 1 103 ? 4.742 14.383 -18.045 1.00 54.47 103 PHE A N 1
ATOM 820 C CA . PHE A 1 103 ? 3.282 14.502 -18.008 1.00 54.47 103 PHE A CA 1
ATOM 821 C C . PHE A 1 103 ? 2.643 13.290 -17.319 1.00 54.47 103 PHE A C 1
ATOM 823 O O . PHE A 1 103 ? 3.213 12.199 -17.327 1.00 54.47 103 PHE A O 1
ATOM 830 N N . TRP A 1 104 ? 1.446 13.465 -16.754 1.00 60.28 104 TRP A N 1
ATOM 831 C CA . TRP A 1 104 ? 0.672 12.362 -16.179 1.00 60.28 104 TRP A CA 1
ATOM 832 C C . TRP A 1 104 ? -0.622 12.123 -16.971 1.00 60.28 104 TRP A C 1
ATOM 834 O O . TRP A 1 104 ? -1.635 12.781 -16.722 1.00 60.28 104 TRP A O 1
ATOM 844 N N . PRO A 1 105 ? -0.618 11.211 -17.962 1.00 59.03 105 PRO A N 1
ATOM 845 C CA . PRO A 1 105 ? -1.797 10.926 -18.769 1.00 59.03 105 PRO A CA 1
ATOM 846 C C . PRO A 1 105 ? -2.808 10.076 -17.986 1.00 59.03 105 PRO A C 1
ATOM 848 O O . PRO A 1 105 ? -2.856 8.856 -18.137 1.00 59.03 105 PRO A O 1
ATOM 851 N N . VAL A 1 106 ? -3.664 10.726 -17.189 1.00 61.88 106 VAL A N 1
ATOM 852 C CA . VAL A 1 106 ? -4.782 10.082 -16.473 1.00 61.88 106 VAL A CA 1
ATOM 853 C C . VAL A 1 106 ? -5.820 9.556 -17.473 1.00 61.88 106 VAL A C 1
ATOM 855 O O . VAL A 1 106 ? -6.806 10.209 -17.811 1.00 61.88 106 VAL A O 1
ATOM 858 N N . ARG A 1 107 ? -5.585 8.344 -17.976 1.00 55.88 107 ARG A N 1
ATOM 859 C CA . ARG A 1 107 ? -6.486 7.579 -18.847 1.00 55.88 107 ARG A CA 1
ATOM 860 C C . ARG A 1 107 ? -6.960 6.339 -18.095 1.00 55.88 107 ARG A C 1
ATOM 862 O O . ARG A 1 107 ? -6.226 5.783 -17.287 1.00 55.88 107 ARG A O 1
ATOM 869 N N . THR A 1 108 ? -8.181 5.879 -18.365 1.00 70.88 108 THR A N 1
ATOM 870 C CA . THR A 1 108 ? -8.785 4.680 -17.736 1.00 70.88 108 THR A CA 1
ATOM 871 C C . THR A 1 108 ? -8.976 4.729 -16.208 1.00 70.88 108 THR A C 1
ATOM 873 O O . THR A 1 108 ? -9.282 3.702 -15.615 1.00 70.88 108 THR A O 1
ATOM 876 N N . TYR A 1 109 ? -8.865 5.891 -15.549 1.00 73.69 109 TYR A N 1
ATOM 877 C CA . TYR A 1 109 ? -8.970 5.991 -14.079 1.00 73.69 109 TYR A CA 1
ATOM 878 C C . TYR A 1 109 ? -10.296 5.452 -13.499 1.00 73.69 109 TYR A C 1
ATOM 880 O O . TYR A 1 109 ? -10.297 4.880 -12.417 1.00 73.69 109 TYR A O 1
ATOM 888 N N . GLY A 1 110 ? -11.413 5.555 -14.228 1.00 65.06 110 GLY A N 1
ATOM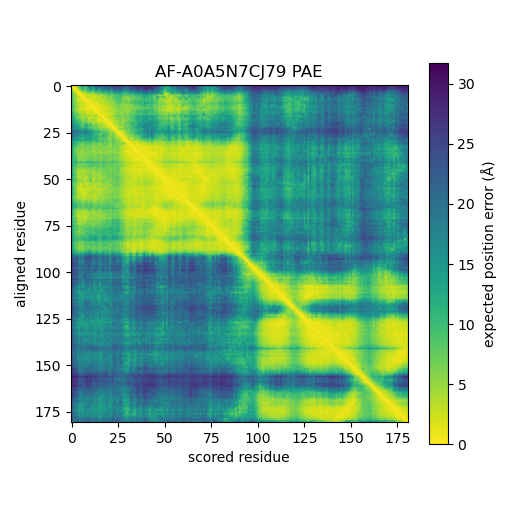 889 C CA . GLY A 1 110 ? -12.693 4.951 -13.820 1.00 65.06 110 GLY A CA 1
ATOM 890 C C . GLY A 1 110 ? -12.818 3.436 -14.065 1.00 65.06 110 GLY A C 1
ATOM 891 O O . GLY A 1 110 ? -13.872 2.872 -13.798 1.00 65.06 110 GLY A O 1
ATOM 892 N N . GLN A 1 111 ? -11.794 2.775 -14.614 1.00 79.19 111 GLN A N 1
ATOM 893 C CA . GLN A 1 111 ? -11.798 1.341 -14.933 1.00 79.19 111 GLN A CA 1
ATOM 894 C C . GLN A 1 111 ? -10.959 0.581 -13.900 1.00 79.19 111 GLN A C 1
ATOM 896 O O . GLN A 1 111 ? -9.768 0.344 -14.105 1.00 79.19 111 GLN A O 1
ATOM 901 N N . GLU A 1 112 ? -11.548 0.235 -12.761 1.00 76.94 112 GLU A N 1
ATOM 902 C CA . GLU A 1 112 ? -10.856 -0.523 -11.710 1.00 76.94 112 GLU A CA 1
ATOM 903 C C . GLU A 1 112 ? -10.495 -1.954 -12.142 1.00 76.94 112 GLU A C 1
ATOM 905 O O . GLU A 1 112 ? -11.063 -2.496 -13.089 1.00 76.94 112 GLU A O 1
ATOM 910 N N . GLY A 1 113 ? -9.525 -2.564 -11.453 1.00 74.56 113 GLY A N 1
ATOM 911 C CA . GLY A 1 113 ? -9.054 -3.928 -11.725 1.00 74.56 113 GLY A CA 1
ATOM 912 C C . GLY A 1 113 ? -7.552 -4.010 -12.029 1.00 74.56 113 GLY A C 1
ATOM 913 O O . GLY A 1 113 ? -6.826 -3.045 -11.780 1.00 74.56 113 GLY A O 1
ATOM 914 N N . PRO A 1 114 ? -7.062 -5.154 -12.540 1.00 77.94 114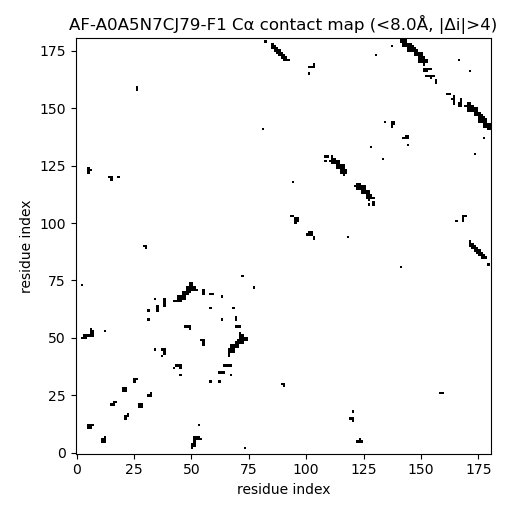 PRO A N 1
ATOM 915 C CA . PRO A 1 114 ? -5.645 -5.357 -12.838 1.00 77.94 114 PRO A CA 1
ATOM 916 C C . PRO A 1 114 ? -5.049 -4.310 -13.793 1.00 77.94 114 PRO A C 1
ATOM 918 O O . PRO A 1 114 ? -5.743 -3.731 -14.637 1.00 77.94 114 PRO A O 1
ATOM 921 N N . ARG A 1 115 ? -3.738 -4.092 -13.671 1.00 76.88 115 ARG A N 1
ATOM 922 C CA . ARG A 1 115 ? -2.899 -3.259 -14.543 1.00 76.88 115 ARG A CA 1
ATOM 923 C C . ARG A 1 115 ? -1.491 -3.838 -14.627 1.00 76.88 115 ARG A C 1
ATOM 925 O O . ARG A 1 115 ? -0.781 -3.845 -13.624 1.00 76.88 115 ARG A O 1
ATOM 932 N N . VAL A 1 116 ? -1.071 -4.262 -15.817 1.00 64.56 116 VAL A N 1
ATOM 933 C CA . VAL A 1 116 ? 0.345 -4.556 -16.078 1.00 64.56 116 VAL A CA 1
ATOM 934 C C . VAL A 1 116 ? 1.108 -3.232 -16.127 1.00 64.56 116 VAL A C 1
ATOM 936 O O . VAL 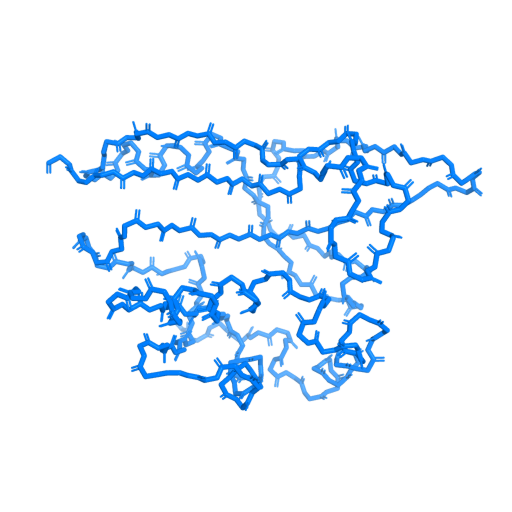A 1 116 ? 0.693 -2.317 -16.838 1.00 64.56 116 VAL A O 1
ATOM 939 N N . LEU A 1 117 ? 2.191 -3.114 -15.358 1.00 60.72 117 LEU A N 1
ATOM 940 C CA . LEU A 1 117 ? 3.065 -1.938 -15.363 1.00 60.72 117 LEU A CA 1
ATOM 941 C C . LEU A 1 117 ? 4.451 -2.341 -15.870 1.00 60.72 117 LEU A C 1
ATOM 943 O O . LEU A 1 117 ? 5.319 -2.716 -15.091 1.00 60.72 117 LEU A O 1
ATOM 947 N N . GLU A 1 118 ? 4.642 -2.223 -17.186 1.00 49.06 118 GLU A N 1
ATOM 948 C CA . GLU A 1 118 ? 5.819 -2.673 -17.960 1.00 49.06 118 GLU A CA 1
ATOM 949 C C . GLU A 1 118 ? 7.177 -2.164 -17.426 1.00 49.06 118 GLU A C 1
ATOM 951 O O . GLU A 1 118 ? 8.215 -2.754 -17.694 1.00 49.06 118 GLU A O 1
ATOM 956 N N . TRP A 1 119 ? 7.195 -1.082 -16.640 1.00 52.22 119 TRP A N 1
ATOM 957 C CA . TRP A 1 119 ? 8.412 -0.521 -16.035 1.00 52.22 119 TRP A CA 1
ATOM 958 C C . TRP A 1 119 ? 8.671 -0.991 -14.585 1.00 52.22 119 TRP A C 1
ATOM 960 O O . TRP A 1 119 ? 9.750 -0.730 -14.050 1.00 52.22 119 TRP A O 1
ATOM 970 N N . ILE A 1 120 ? 7.711 -1.660 -13.923 1.00 47.44 120 ILE A N 1
ATOM 971 C CA . ILE A 1 120 ? 7.893 -2.249 -12.578 1.00 47.44 120 ILE A CA 1
ATOM 972 C C . ILE A 1 120 ? 8.733 -3.520 -12.674 1.00 47.44 120 ILE A C 1
ATOM 974 O O . ILE A 1 120 ? 9.627 -3.692 -11.848 1.00 47.44 120 ILE A O 1
ATOM 978 N N . ALA A 1 121 ? 8.402 -4.360 -13.653 1.00 46.28 121 ALA A N 1
ATOM 979 C CA . ALA A 1 121 ? 9.200 -5.280 -14.471 1.00 46.28 121 ALA A CA 1
ATOM 980 C C . ALA A 1 121 ? 8.228 -5.822 -15.545 1.00 46.28 121 ALA A C 1
ATOM 982 O O . ALA A 1 121 ? 7.010 -5.627 -15.424 1.00 46.28 121 ALA A O 1
ATOM 983 N N . ASP A 1 122 ? 8.723 -6.526 -16.561 1.00 53.75 122 ASP A N 1
ATOM 984 C CA . ASP A 1 122 ? 7.846 -7.134 -17.565 1.00 53.75 122 ASP A CA 1
ATOM 985 C C . ASP A 1 122 ? 6.832 -8.104 -16.922 1.00 53.75 122 ASP A C 1
ATOM 987 O O . ASP A 1 122 ? 7.176 -8.977 -16.127 1.00 53.75 122 ASP A O 1
ATOM 991 N N . GLY A 1 123 ? 5.550 -7.936 -17.263 1.00 55.41 123 GLY A N 1
ATOM 992 C CA . GLY A 1 123 ? 4.463 -8.847 -16.876 1.00 55.41 123 GLY A CA 1
ATOM 993 C C . GLY A 1 123 ? 3.825 -8.655 -15.490 1.00 55.41 123 GLY A C 1
ATOM 994 O O . GLY A 1 123 ? 2.828 -9.319 -15.208 1.00 55.41 123 GLY A O 1
ATOM 995 N N . ILE A 1 124 ? 4.314 -7.754 -14.631 1.00 55.81 124 ILE A N 1
ATOM 996 C CA . ILE A 1 124 ? 3.807 -7.638 -13.247 1.00 55.81 124 ILE A CA 1
ATOM 997 C C . ILE A 1 124 ? 2.407 -6.997 -13.165 1.00 55.81 124 ILE A C 1
ATOM 999 O O . ILE A 1 124 ? 2.233 -5.857 -13.612 1.00 55.81 124 ILE A O 1
ATOM 1003 N N . PRO A 1 125 ? 1.422 -7.656 -12.515 1.00 63.88 125 PRO A N 1
ATOM 1004 C CA . PRO A 1 125 ? 0.116 -7.074 -12.243 1.00 63.88 125 PRO A CA 1
ATOM 1005 C C . PRO A 1 125 ? 0.117 -6.228 -10.960 1.00 63.88 125 PRO A C 1
ATOM 1007 O O . PRO A 1 125 ? 0.313 -6.716 -9.850 1.00 63.88 125 PRO A O 1
ATOM 1010 N N . SER A 1 126 ? -0.205 -4.951 -11.121 1.00 68.81 126 SER A N 1
ATOM 1011 C CA . SER A 1 126 ? -0.727 -4.074 -10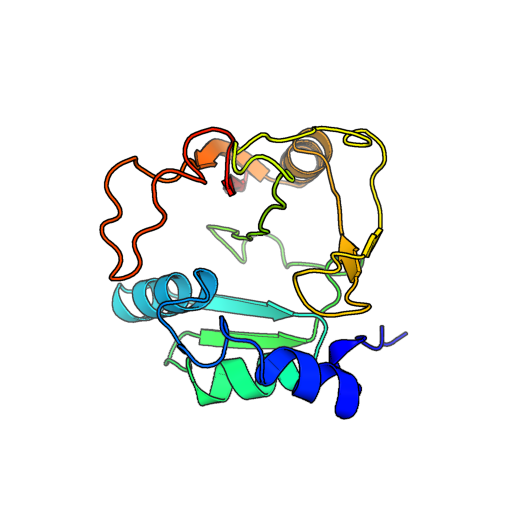.068 1.00 68.81 126 SER A CA 1
ATOM 1012 C C . SER A 1 126 ? -2.264 -4.073 -10.094 1.00 68.81 126 SER A C 1
ATOM 1014 O O . SER A 1 126 ? -2.871 -4.540 -11.061 1.00 68.81 126 SER A O 1
ATOM 1016 N N . TYR A 1 127 ? -2.917 -3.533 -9.063 1.00 76.31 127 TYR A N 1
ATOM 1017 C CA . TYR A 1 127 ? -4.376 -3.388 -9.022 1.00 76.31 127 TYR A CA 1
ATOM 1018 C C . TYR A 1 127 ? -4.769 -1.917 -8.907 1.00 76.31 127 TYR A C 1
ATOM 1020 O O . TYR A 1 127 ? -4.457 -1.258 -7.921 1.00 76.31 127 TYR A O 1
ATOM 1028 N N . HIS A 1 128 ? -5.497 -1.413 -9.905 1.00 81.56 128 HIS A N 1
ATOM 1029 C CA . HIS A 1 128 ? -6.082 -0.078 -9.862 1.00 81.56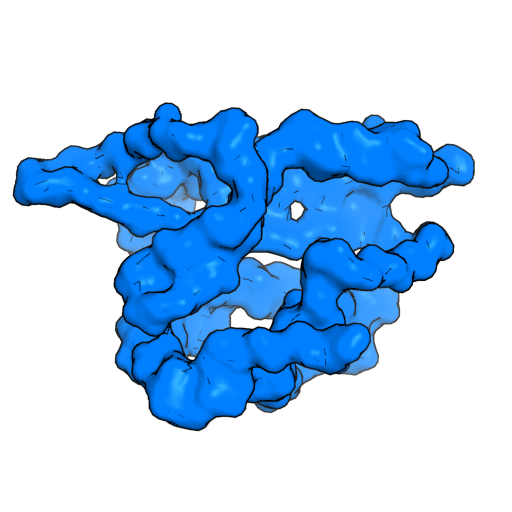 128 HIS A CA 1
ATOM 1030 C C . HIS A 1 128 ? -7.391 -0.077 -9.064 1.00 81.56 128 HIS A C 1
ATOM 1032 O O . HIS A 1 128 ? -8.239 -0.965 -9.232 1.00 81.56 128 HIS A O 1
ATOM 1038 N N . ARG A 1 129 ? -7.551 0.952 -8.230 1.00 81.62 129 ARG A N 1
ATOM 1039 C CA . ARG A 1 129 ? -8.768 1.347 -7.511 1.00 81.62 129 ARG A CA 1
ATOM 1040 C C . ARG A 1 129 ? -8.805 2.875 -7.444 1.00 81.62 129 ARG A C 1
ATOM 1042 O O . ARG A 1 129 ? -7.765 3.530 -7.397 1.00 81.62 129 ARG A O 1
ATOM 1049 N N . THR A 1 130 ? -9.997 3.448 -7.453 1.00 81.44 130 THR A N 1
ATOM 1050 C CA . THR A 1 130 ? -10.214 4.888 -7.297 1.00 81.44 130 THR A CA 1
ATOM 1051 C C . THR A 1 130 ? -10.140 5.306 -5.829 1.00 81.44 130 THR A C 1
ATOM 1053 O O . THR A 1 130 ? -10.416 4.515 -4.926 1.00 81.44 130 THR A O 1
ATOM 1056 N N . ILE A 1 131 ? -9.854 6.590 -5.587 1.00 85.12 131 ILE A N 1
ATOM 1057 C CA . ILE A 1 131 ? -9.978 7.212 -4.255 1.00 85.12 131 ILE A CA 1
ATOM 1058 C C . ILE A 1 131 ? -11.385 6.975 -3.681 1.00 85.12 131 ILE A C 1
ATOM 1060 O O . ILE A 1 131 ? -11.514 6.678 -2.497 1.00 85.12 131 ILE A O 1
ATOM 1064 N N . GLN A 1 132 ? -12.430 7.030 -4.523 1.00 84.75 132 GLN A N 1
ATOM 1065 C CA . GLN A 1 132 ? -13.805 6.749 -4.105 1.00 84.75 132 GLN A CA 1
ATOM 1066 C C . GLN A 1 132 ? -13.930 5.347 -3.503 1.00 84.75 132 GLN A C 1
ATOM 1068 O O . GLN A 1 132 ? -14.450 5.233 -2.402 1.00 84.75 132 GLN A O 1
ATOM 1073 N N . THR A 1 133 ? -13.431 4.300 -4.164 1.00 80.12 133 THR A N 1
ATOM 1074 C CA . THR A 1 133 ? -13.537 2.920 -3.657 1.00 80.12 133 THR A CA 1
ATOM 1075 C C . THR A 1 133 ? -12.791 2.723 -2.336 1.00 80.12 133 THR A C 1
ATOM 1077 O O . THR A 1 133 ? -13.320 2.067 -1.440 1.00 80.12 133 THR A O 1
ATOM 1080 N N . TYR A 1 134 ? -11.619 3.342 -2.152 1.00 86.06 134 TYR A N 1
ATOM 1081 C CA . TYR A 1 134 ? -10.931 3.314 -0.854 1.00 86.06 134 TYR A CA 1
ATOM 1082 C C . TYR A 1 134 ? -11.710 4.059 0.245 1.00 86.06 134 TYR A C 1
ATOM 1084 O O . TYR A 1 134 ? -11.851 3.544 1.353 1.00 86.06 134 TYR A O 1
ATOM 1092 N N . VAL A 1 135 ? -12.250 5.246 -0.050 1.00 85.00 135 VAL A N 1
ATOM 1093 C CA . VAL A 1 135 ? -13.025 6.045 0.917 1.00 85.00 135 VAL A CA 1
ATOM 1094 C C . VAL A 1 135 ? -14.364 5.375 1.257 1.00 85.00 135 VAL A C 1
ATOM 1096 O O . VAL A 1 135 ? -14.713 5.296 2.433 1.00 85.00 135 VAL A O 1
ATOM 1099 N N . SER A 1 136 ? -15.071 4.814 0.271 1.00 82.56 136 SER A N 1
ATOM 1100 C CA . SER A 1 136 ? -16.262 3.973 0.473 1.00 82.56 136 SER A CA 1
ATOM 1101 C C . SER A 1 136 ? -15.947 2.798 1.392 1.00 82.56 136 SER A C 1
ATOM 1103 O O . SER A 1 136 ? -16.618 2.625 2.405 1.00 82.56 136 SER A O 1
ATOM 1105 N N . ALA A 1 137 ? -14.869 2.052 1.121 1.00 84.06 137 ALA A N 1
ATOM 1106 C CA . ALA A 1 137 ? -14.471 0.922 1.956 1.00 84.06 137 ALA A CA 1
ATOM 1107 C C . ALA A 1 137 ? -14.219 1.325 3.422 1.00 84.06 137 ALA A C 1
ATOM 1109 O O . ALA A 1 137 ? -14.581 0.568 4.322 1.00 84.06 137 ALA A O 1
ATOM 1110 N N . VAL A 1 138 ? -13.669 2.516 3.690 1.00 86.62 138 VAL A N 1
ATOM 1111 C CA . VAL A 1 138 ? -13.518 3.045 5.059 1.00 86.62 138 VAL A CA 1
ATOM 1112 C C . VAL A 1 138 ? -14.867 3.416 5.687 1.00 86.62 138 VAL A C 1
ATOM 1114 O O . VAL A 1 138 ? -15.120 3.046 6.833 1.00 86.62 138 VAL A O 1
ATOM 1117 N N . LEU A 1 139 ? -15.731 4.130 4.960 1.00 83.31 139 LEU A N 1
ATOM 1118 C CA . LEU A 1 139 ? -16.992 4.675 5.485 1.00 83.31 139 LEU A CA 1
ATOM 1119 C C . LEU A 1 139 ? -18.102 3.627 5.671 1.00 83.31 139 LEU A C 1
ATOM 1121 O O . LEU A 1 139 ? -18.924 3.778 6.580 1.00 83.31 139 LEU A O 1
ATOM 1125 N N . GLU A 1 140 ? -18.131 2.604 4.814 1.00 87.06 140 GLU A N 1
ATOM 1126 C CA . GLU A 1 140 ? -19.089 1.487 4.828 1.00 87.06 140 GLU A CA 1
ATOM 1127 C C . GLU A 1 140 ? -18.714 0.424 5.870 1.00 87.06 140 GLU A C 1
ATOM 1129 O O . GLU A 1 140 ? -19.589 -0.210 6.462 1.00 87.06 140 GLU A O 1
ATOM 1134 N N . ASN A 1 141 ? -17.417 0.266 6.152 1.00 80.62 141 ASN A N 1
ATOM 1135 C CA . ASN A 1 141 ? -16.957 -0.454 7.334 1.00 80.62 141 ASN A CA 1
ATOM 1136 C C . ASN A 1 141 ? -17.081 0.432 8.589 1.00 80.62 141 ASN A C 1
ATOM 1138 O O . ASN A 1 141 ? -17.460 1.602 8.543 1.00 80.62 141 ASN A O 1
ATOM 1142 N N . ALA A 1 142 ? -16.780 -0.127 9.762 1.00 86.88 142 ALA A N 1
ATOM 1143 C CA . ALA A 1 142 ? -17.052 0.513 11.053 1.00 86.88 142 ALA A CA 1
ATOM 1144 C C . ALA A 1 142 ? -16.174 1.748 11.389 1.00 86.88 142 ALA A C 1
ATOM 1146 O O . ALA A 1 142 ? -16.069 2.114 12.556 1.00 86.88 142 ALA A O 1
ATOM 1147 N N . PHE A 1 143 ? -15.538 2.399 10.414 1.00 88.19 143 PHE A N 1
ATOM 1148 C CA . PHE A 1 143 ? -14.575 3.475 10.642 1.00 88.19 143 PHE A CA 1
ATOM 1149 C C . PHE A 1 143 ? -15.151 4.876 10.380 1.00 88.19 143 PHE A C 1
ATOM 1151 O O . PHE A 1 143 ? -16.111 5.078 9.639 1.00 88.19 143 PHE A O 1
ATOM 1158 N N . GLU A 1 144 ? -14.552 5.852 11.042 1.00 90.00 144 GLU A N 1
ATOM 1159 C CA . GLU A 1 144 ? -14.652 7.295 10.870 1.00 90.00 144 GLU A CA 1
ATOM 1160 C C . GLU A 1 144 ? -13.408 7.731 10.080 1.00 90.00 144 GLU A C 1
ATOM 1162 O O . GLU A 1 144 ? -12.286 7.496 10.531 1.00 90.00 144 GLU A O 1
ATOM 1167 N N . LEU A 1 145 ? -13.589 8.325 8.895 1.00 89.25 145 LEU A N 1
ATOM 1168 C CA . LEU A 1 145 ? -12.487 8.927 8.139 1.00 89.25 145 LEU A CA 1
ATOM 1169 C C . LEU A 1 145 ? -12.020 10.183 8.888 1.00 89.25 145 LEU A C 1
ATOM 1171 O O . LEU A 1 145 ? -12.815 11.105 9.068 1.00 89.25 145 LEU A O 1
ATOM 1175 N N . THR A 1 146 ? -10.764 10.210 9.334 1.00 92.50 146 THR A N 1
ATOM 1176 C CA . THR A 1 146 ? -10.214 11.311 10.143 1.00 92.50 146 THR A CA 1
ATOM 1177 C C . THR A 1 146 ? -9.244 12.203 9.378 1.00 92.50 146 THR A C 1
ATOM 1179 O O . THR A 1 146 ? -9.139 13.377 9.720 1.00 92.50 146 THR A O 1
ATOM 1182 N N . ASP A 1 147 ? -8.570 11.687 8.345 1.00 89.69 147 ASP A N 1
ATOM 1183 C CA . ASP A 1 147 ? -7.775 12.484 7.402 1.00 89.69 147 ASP A CA 1
ATOM 1184 C C . ASP A 1 147 ? -7.653 11.774 6.039 1.00 89.69 147 ASP A C 1
ATOM 1186 O O . ASP A 1 147 ? -7.748 10.545 5.947 1.00 89.69 147 ASP A O 1
ATOM 1190 N N . LEU A 1 148 ? -7.436 12.549 4.978 1.00 88.69 148 LEU A N 1
ATOM 1191 C CA . LEU A 1 148 ? -7.273 12.083 3.602 1.00 88.69 148 LEU A CA 1
ATOM 1192 C C . LEU A 1 148 ? -6.265 12.986 2.884 1.00 88.69 148 LEU A C 1
ATOM 1194 O O . LEU A 1 148 ? -6.584 14.122 2.536 1.00 88.69 148 LEU A O 1
ATOM 1198 N N . ALA A 1 149 ? -5.063 12.469 2.628 1.00 83.94 149 ALA A N 1
ATOM 1199 C CA . ALA A 1 149 ? -3.975 13.236 2.031 1.00 83.94 149 ALA A CA 1
ATOM 1200 C C . ALA A 1 149 ? -3.450 12.586 0.743 1.00 83.94 149 ALA A C 1
ATOM 1202 O O . ALA A 1 149 ? -2.961 11.455 0.731 1.00 83.94 149 ALA A O 1
ATOM 1203 N N . GLU A 1 150 ? -3.496 13.345 -0.349 1.00 84.06 150 GLU A N 1
ATOM 1204 C CA . GLU A 1 150 ? -2.797 13.029 -1.592 1.00 84.06 150 GLU A CA 1
ATOM 1205 C C . GLU A 1 150 ? -1.343 13.513 -1.473 1.00 84.06 150 GLU A C 1
ATOM 1207 O O . GLU A 1 150 ? -1.056 14.707 -1.582 1.00 84.06 150 GLU A O 1
ATOM 1212 N N . TRP A 1 151 ? -0.404 12.605 -1.183 1.00 78.25 151 TRP A N 1
ATOM 1213 C CA . TRP A 1 151 ? 0.986 12.994 -0.939 1.00 78.25 151 TRP A CA 1
ATOM 1214 C C . TRP A 1 151 ? 1.702 13.336 -2.249 1.00 78.25 151 TRP A C 1
ATOM 1216 O O . TRP A 1 151 ? 1.675 12.566 -3.210 1.00 78.25 151 TRP A O 1
ATOM 1226 N N . MET A 1 152 ? 2.379 14.483 -2.261 1.00 74.06 152 MET A N 1
ATOM 1227 C CA . MET A 1 152 ? 3.190 14.995 -3.368 1.00 74.06 152 MET A CA 1
ATOM 1228 C C . MET A 1 152 ? 4.674 14.859 -3.018 1.00 74.06 152 MET A C 1
ATOM 1230 O O . MET A 1 152 ? 5.058 15.091 -1.871 1.00 74.06 152 MET A O 1
ATOM 1234 N N . MET A 1 153 ? 5.528 14.568 -4.003 1.00 69.62 153 MET A N 1
ATOM 1235 C CA . MET A 1 153 ? 6.974 14.692 -3.794 1.00 69.62 153 MET A CA 1
ATOM 1236 C C . MET A 1 153 ? 7.330 16.183 -3.623 1.00 69.62 153 MET A C 1
ATOM 1238 O O . MET A 1 153 ? 6.884 16.998 -4.436 1.00 69.62 153 MET A O 1
ATOM 1242 N N . PRO A 1 154 ? 8.105 16.579 -2.596 1.00 64.25 154 PRO A N 1
ATOM 1243 C CA . PRO A 1 154 ? 8.559 17.958 -2.466 1.00 64.25 154 PRO A CA 1
ATOM 1244 C C . PRO A 1 154 ? 9.593 18.297 -3.558 1.00 64.25 154 PRO A C 1
ATOM 1246 O O . PRO A 1 154 ? 10.427 17.454 -3.891 1.00 64.25 154 PRO A O 1
ATOM 1249 N N . PRO A 1 155 ? 9.625 19.547 -4.065 1.00 57.34 155 PRO A N 1
ATOM 1250 C CA . PRO A 1 155 ? 10.523 19.951 -5.154 1.00 57.34 155 PRO A CA 1
ATOM 1251 C C . PRO A 1 155 ? 12.014 19.945 -4.785 1.00 57.34 155 PRO A C 1
ATOM 1253 O O . PRO A 1 155 ? 12.862 20.073 -5.666 1.00 57.34 155 PRO A O 1
ATOM 1256 N N . VAL A 1 156 ? 12.337 19.792 -3.499 1.00 56.28 156 VAL A N 1
ATOM 1257 C CA . VAL A 1 156 ? 13.683 19.503 -3.001 1.00 56.28 156 VAL A CA 1
ATOM 1258 C C . VAL A 1 156 ? 13.632 18.124 -2.350 1.00 56.28 156 VAL A C 1
ATOM 1260 O O . VAL A 1 156 ? 13.063 17.968 -1.269 1.00 56.28 156 VAL A O 1
ATOM 1263 N N . SER A 1 157 ? 14.209 17.120 -3.014 1.00 50.81 157 SER A N 1
ATOM 1264 C CA . SER A 1 157 ? 14.326 15.775 -2.448 1.00 50.81 157 SER A CA 1
ATOM 1265 C C . SER A 1 157 ? 15.262 15.798 -1.238 1.00 50.81 157 SER A C 1
ATOM 1267 O O . SER A 1 157 ? 16.433 16.152 -1.362 1.00 50.81 157 SER A O 1
ATOM 1269 N N . ILE A 1 158 ? 14.743 15.397 -0.076 1.00 48.06 158 ILE A N 1
ATOM 1270 C CA . ILE A 1 158 ? 15.536 15.128 1.136 1.00 48.06 158 ILE A CA 1
ATOM 1271 C C . ILE A 1 158 ? 16.184 13.733 1.118 1.00 48.06 158 ILE A C 1
ATOM 1273 O O . ILE A 1 158 ? 16.939 13.390 2.024 1.00 48.06 158 ILE A O 1
ATOM 1277 N N . PHE A 1 159 ? 15.888 12.925 0.097 1.00 48.03 159 PHE A N 1
ATOM 1278 C CA . PHE A 1 159 ? 16.445 11.589 -0.097 1.00 48.03 159 PHE A CA 1
ATOM 1279 C C . PHE A 1 159 ? 17.710 11.662 -0.972 1.00 48.03 159 PHE A C 1
ATOM 1281 O O . PHE A 1 159 ? 17.791 12.527 -1.848 1.00 48.03 159 PHE A O 1
ATOM 1288 N N . PRO A 1 160 ? 18.678 10.733 -0.827 1.00 46.44 160 PRO A N 1
ATOM 1289 C CA . PRO A 1 160 ? 19.933 10.728 -1.598 1.00 46.44 160 PRO A CA 1
ATOM 1290 C C . PRO A 1 160 ? 19.745 10.487 -3.108 1.00 46.44 160 PRO A C 1
ATOM 1292 O O . PRO A 1 160 ? 20.712 10.417 -3.868 1.00 46.44 160 PRO A O 1
ATOM 1295 N N . HIS A 1 161 ? 18.506 10.353 -3.576 1.00 50.53 161 HIS A N 1
ATOM 1296 C CA . HIS A 1 161 ? 18.160 10.371 -4.986 1.00 50.53 161 HIS A CA 1
ATOM 1297 C C . HIS A 1 161 ? 17.470 11.685 -5.342 1.00 50.53 161 HIS A C 1
ATOM 1299 O O . HIS A 1 161 ? 16.380 12.001 -4.855 1.00 50.53 161 HIS A O 1
ATOM 1305 N N . GLN A 1 162 ? 18.101 12.425 -6.256 1.00 46.34 162 GLN A N 1
ATOM 1306 C CA . GLN A 1 162 ? 17.442 13.487 -7.000 1.00 46.34 162 GLN A CA 1
ATOM 1307 C C . GLN A 1 162 ? 16.395 12.871 -7.930 1.00 46.34 162 GLN A C 1
ATOM 1309 O O . GLN A 1 162 ? 16.648 12.625 -9.111 1.00 46.34 162 GLN A O 1
ATOM 1314 N N . ASP A 1 163 ? 15.181 12.696 -7.415 1.00 56.69 163 ASP A N 1
ATOM 1315 C CA . ASP A 1 163 ? 14.047 12.971 -8.277 1.00 56.69 163 ASP A CA 1
ATOM 1316 C C . ASP A 1 163 ? 14.137 14.441 -8.707 1.00 56.69 163 ASP A C 1
ATOM 1318 O O . ASP A 1 163 ? 14.078 15.350 -7.879 1.00 56.69 163 ASP A O 1
ATOM 1322 N N . SER A 1 164 ? 14.339 14.674 -10.002 1.00 57.66 164 SER A N 1
ATOM 1323 C CA . SER A 1 164 ? 14.583 15.995 -10.598 1.00 57.66 164 SER A CA 1
ATOM 1324 C C . SER A 1 164 ? 13.289 16.817 -10.725 1.00 57.66 164 SER A C 1
ATOM 1326 O O . SER A 1 164 ? 13.021 17.414 -11.764 1.00 57.66 164 SER A O 1
ATOM 1328 N N . GLY A 1 165 ? 12.439 16.765 -9.698 1.00 60.47 165 GLY A N 1
ATOM 1329 C CA . GLY A 1 165 ? 11.081 17.296 -9.694 1.00 60.47 165 GLY A CA 1
ATOM 1330 C C . GLY A 1 165 ? 10.082 16.528 -10.567 1.00 60.47 165 GLY A C 1
ATOM 1331 O O . GLY A 1 165 ? 8.994 17.040 -10.829 1.00 60.47 165 GLY A O 1
ATOM 1332 N N . ARG A 1 166 ? 10.415 15.312 -11.026 1.00 62.41 166 ARG A N 1
ATOM 1333 C CA . ARG A 1 166 ? 9.578 14.534 -11.960 1.00 62.41 166 ARG A CA 1
ATOM 1334 C C . ARG A 1 166 ? 8.255 14.149 -11.314 1.00 62.41 166 ARG A C 1
ATOM 1336 O O . ARG A 1 166 ? 7.242 14.072 -11.999 1.00 62.41 166 ARG A O 1
ATOM 1343 N N . ASN A 1 167 ? 8.256 13.931 -9.997 1.00 64.12 167 ASN A N 1
ATOM 1344 C CA . ASN A 1 167 ? 7.057 13.592 -9.246 1.00 64.12 167 ASN A CA 1
ATOM 1345 C C . ASN A 1 167 ? 6.281 14.814 -8.700 1.00 64.12 167 ASN A C 1
ATOM 1347 O O . ASN A 1 167 ? 5.282 14.624 -8.012 1.00 64.12 167 ASN A O 1
ATOM 1351 N N . ASN A 1 168 ? 6.681 16.056 -9.006 1.00 70.44 168 ASN A N 1
ATOM 1352 C CA . ASN A 1 168 ? 6.040 17.270 -8.466 1.00 70.44 168 ASN A CA 1
ATOM 1353 C C . ASN A 1 168 ? 4.661 17.583 -9.087 1.00 70.44 168 ASN A C 1
ATOM 1355 O O . ASN A 1 168 ? 3.975 18.491 -8.626 1.00 70.44 168 ASN A O 1
ATOM 1359 N N . HIS A 1 169 ? 4.280 16.901 -10.172 1.00 68.94 169 HIS A N 1
ATOM 1360 C CA . HIS A 1 169 ? 3.152 17.284 -11.039 1.00 68.94 169 HIS A CA 1
ATOM 1361 C C . HIS A 1 169 ? 1.832 16.516 -10.804 1.00 68.94 169 HIS A C 1
ATOM 1363 O O . HIS A 1 169 ? 0.833 16.801 -11.461 1.00 68.94 169 HIS A O 1
ATOM 1369 N N . ARG A 1 170 ? 1.828 15.514 -9.916 1.00 72.94 170 ARG A N 1
ATOM 1370 C CA . ARG A 1 170 ? 0.698 14.613 -9.616 1.00 72.94 170 ARG A CA 1
ATOM 1371 C C . ARG A 1 170 ? 0.948 13.965 -8.226 1.00 72.94 170 ARG A C 1
ATOM 1373 O O . ARG A 1 170 ? 2.114 13.868 -7.834 1.00 72.94 170 ARG A O 1
ATOM 1380 N N . PRO A 1 171 ? -0.066 13.442 -7.518 1.00 77.94 171 PRO A N 1
ATOM 1381 C CA . PRO A 1 171 ? 0.137 12.781 -6.226 1.00 77.94 171 PRO A CA 1
ATOM 1382 C C . PRO A 1 171 ? 0.724 11.371 -6.362 1.00 77.94 171 PRO A C 1
ATOM 1384 O O . PRO A 1 171 ? 0.266 10.554 -7.162 1.00 77.94 171 PRO A O 1
ATOM 1387 N N . VAL A 1 172 ? 1.784 11.092 -5.598 1.00 74.56 172 VAL A N 1
ATOM 1388 C CA . VAL A 1 172 ? 2.562 9.833 -5.624 1.00 74.56 172 VAL A CA 1
ATOM 1389 C C . VAL A 1 172 ? 1.956 8.743 -4.752 1.00 74.56 172 VAL A C 1
ATOM 1391 O O . VAL A 1 172 ? 2.198 7.567 -5.018 1.00 74.56 172 VAL A O 1
ATOM 1394 N N . ARG A 1 173 ? 1.208 9.113 -3.708 1.00 76.31 173 ARG A N 1
ATOM 1395 C CA . ARG A 1 173 ? 0.591 8.180 -2.754 1.00 76.31 173 ARG A CA 1
ATOM 1396 C C . ARG A 1 173 ? -0.744 8.727 -2.267 1.00 76.31 173 ARG A C 1
ATOM 1398 O O . ARG A 1 173 ? -0.904 9.939 -2.144 1.00 76.31 173 ARG A O 1
ATOM 1405 N N . LEU A 1 174 ? -1.656 7.822 -1.935 1.00 82.88 174 LEU A N 1
ATOM 1406 C CA . LEU A 1 174 ? -2.878 8.128 -1.203 1.00 82.88 174 LEU A CA 1
ATOM 1407 C C . LEU A 1 174 ? -2.674 7.706 0.254 1.00 82.88 174 LEU A C 1
ATOM 1409 O O . LEU A 1 174 ? -2.372 6.543 0.517 1.00 82.88 174 LEU A O 1
ATOM 1413 N N . ILE A 1 175 ? -2.815 8.643 1.186 1.00 84.19 175 ILE A N 1
ATOM 1414 C CA . ILE A 1 175 ? -2.754 8.394 2.628 1.00 84.19 175 ILE A CA 1
ATOM 1415 C C . ILE A 1 175 ? -4.166 8.560 3.182 1.00 84.19 175 ILE A C 1
ATOM 1417 O O . ILE A 1 175 ? -4.830 9.562 2.914 1.00 84.19 175 ILE A O 1
ATOM 1421 N N . ILE A 1 176 ? -4.623 7.568 3.944 1.00 85.44 176 ILE A N 1
ATOM 1422 C CA . ILE A 1 176 ? -5.958 7.545 4.539 1.00 85.44 176 ILE A CA 1
ATOM 1423 C C . ILE A 1 176 ? -5.808 7.263 6.030 1.00 85.44 176 ILE A C 1
ATOM 1425 O O . ILE A 1 176 ? -5.352 6.186 6.418 1.00 85.44 176 ILE A O 1
ATOM 1429 N N . CYS A 1 177 ? -6.211 8.221 6.859 1.00 85.50 177 CYS A N 1
ATOM 1430 C CA . CYS A 1 177 ? -6.279 8.052 8.304 1.00 85.50 177 CYS A CA 1
ATOM 1431 C C . CYS A 1 177 ? -7.734 7.791 8.689 1.00 85.50 177 CYS A C 1
ATOM 1433 O O . CYS A 1 177 ? -8.640 8.531 8.295 1.00 85.50 177 CYS A O 1
ATOM 1435 N N . ALA A 1 178 ? -7.965 6.734 9.461 1.00 87.81 178 ALA A N 1
ATOM 1436 C CA . ALA A 1 178 ? -9.298 6.370 9.908 1.00 87.81 178 ALA A CA 1
ATOM 1437 C C . ALA A 1 178 ? -9.260 5.801 11.326 1.00 87.81 178 ALA A C 1
ATOM 1439 O O . ALA A 1 178 ? -8.366 5.043 11.695 1.00 87.81 178 ALA A O 1
ATOM 1440 N N . LYS A 1 179 ? -10.267 6.153 12.118 1.00 83.56 179 LYS A N 1
ATOM 1441 C CA . LYS A 1 179 ? -10.459 5.737 13.512 1.00 83.56 179 LYS A CA 1
ATOM 1442 C C . LYS A 1 179 ? -11.700 4.846 13.585 1.00 83.56 179 LYS A C 1
ATOM 1444 O O . LYS A 1 179 ? -12.607 5.032 12.783 1.00 83.56 179 LYS A O 1
ATOM 1449 N N . LYS A 1 180 ? -11.812 3.884 14.512 1.00 76.69 180 LYS A N 1
ATOM 1450 C CA . LYS A 1 180 ? -13.113 3.200 14.682 1.00 76.69 180 LYS A CA 1
ATOM 1451 C C . LYS A 1 180 ? -14.133 4.118 15.371 1.00 76.69 180 LYS A C 1
ATOM 1453 O O . LYS A 1 180 ? -13.777 4.840 16.304 1.00 76.69 180 LYS A O 1
ATOM 1458 N N . LYS A 1 181 ? -15.384 4.036 14.914 1.00 73.69 181 LYS A N 1
ATOM 1459 C CA . LYS A 1 181 ? -16.587 4.464 15.641 1.00 73.69 181 LYS A CA 1
ATOM 1460 C C . LYS A 1 181 ? -16.807 3.609 16.899 1.00 73.69 181 LYS A C 1
ATOM 1462 O O . LYS A 1 181 ? -16.441 2.412 16.862 1.00 73.69 181 LYS A O 1
#

Secondary structure (DSSP, 8-state):
-----GGGSHHHHHHHHTSTTTTTGGGG-THHHHHHHHHHTT-S-EEEEES-HHHHHHHHHHS--TTEEEEE--TTT--PPTTS-SEE---------TTS-------STT--EEEE-TTTSTTPEEEE--HHHHHHHHHHTTEEEEEEEEE---SS--SSS---STTTTS-SEEEEEEEE-

Organism: Petromyces alliaceus (NCBI:txid209559)